Protein AF-A0A0K2JII8-F1 (afdb_monomer)

InterPro domains:
  IPR004477 ComEC/Rec2-related protein [PF03772] (56-256)
  IPR004477 ComEC/Rec2-related protein [TIGR00360] (76-242)
  IPR052159 Bacterial competence-related DNA uptake protein [PTHR30619] (6-257)

Organism: NCBI:txid273035

Sequence (263 aa):
MYELNMQSFLNANNIFYQFNITKVIDVKPGNTILAKITKFFNSYDNLTKDTLALFLFGQKTKTTLVLYDYFLQLGIIHLLIVSGYHLNILFYILSKIFKRIIRRKDYYFFTYSYFFYLYLLNFSFTSVKAIVLLSLSLFNVHFWDYKLIAKQKLNLSILLILLFFPYSFLGIGFWYSFIITWLFLNLNSKTKHYYFWQKLLYYNLMVFIFLLGWMLYFNYQLNFSTILFNLLLLPILSLIYLFSLIIVFIHPVILFINIFIYF

Solvent-accessible surface area (backbone atoms only — not comparable to full-atom values): 15152 Å² total; per-residue (Å²): 139,78,82,60,53,65,63,47,55,30,40,28,69,72,46,89,78,86,80,89,82,89,73,89,89,78,83,77,80,66,87,46,71,59,47,56,55,56,54,68,40,65,86,48,58,73,65,60,33,44,51,46,35,25,64,69,37,64,44,82,44,85,84,46,47,62,58,51,50,52,29,49,67,44,57,42,41,64,69,60,50,62,58,38,55,65,55,52,51,52,50,52,51,49,52,57,57,43,58,78,78,46,66,98,79,56,61,65,57,57,52,52,55,47,57,54,50,34,62,58,32,70,57,40,66,34,55,48,51,54,45,46,43,49,52,51,55,50,44,36,70,76,77,37,93,64,77,72,50,73,67,56,47,52,55,51,32,52,54,56,46,40,72,79,39,66,45,29,76,64,25,69,57,44,55,55,50,50,52,52,52,54,47,52,68,61,44,58,72,77,43,67,88,48,54,74,68,57,41,54,52,50,50,50,52,52,50,49,63,73,40,44,66,55,38,43,73,68,63,73,52,86,40,79,60,24,58,59,50,45,68,59,42,51,62,52,52,53,49,51,49,51,51,50,51,47,55,64,56,48,54,58,51,52,51,52,50,51,56,62,72,76,104

Radius of gyration: 20.19 Å; Cα contacts (8 Å, |Δi|>4): 190; chains: 1; bounding box: 46×54×63 Å

Foldseek 3Di:
DDDPPVVLVCLLVVNDDDDDDPDDPDDDQDPDPLSVLLVVCVVDDPQVSQVLCQQQQVDDDPNCVVVCVVCLQLVNNCLSQVVLVLVVVVLVVVVVVVVVVPPPPPVVVSLVVLVVSCVSNVNRVLSLLNSQLVVLQVCLVPPNPDNDDSVRSLVVSVVVCCVVSVSNVSDLSVCLNSVLSVVCSVCVVVCPPPDPVRSLLVSLVSSCVSCVVVSCVPSVDDDPSNSVCCSVVNVVSSVVSVVSVVVSVVVVVVVVVVVVVVD

Mean predicted aligned error: 10.05 Å

Secondary structure (DSSP, 8-state):
---S-HHHHHHHTT-------S-----PPP-SHHHHHHHHGGGS-HHHHHHHHHHHH----TTTHHHHHHHHHTT-HHHHS--SHHHHHHHHHHHHHHHTTS-TT-HHHHHHHHHHHHHHTTT-HHHHHHHHHHHHHHHHHHT-SS---HHHHHHHHHHHHHHH-GGGGGSHHHHHHHHHHHHHHHHHHHTTTS-HHHHHHHHHHHHHHHHHHHHHHHHS---TTHHHHHHHHHHHHHHHHHHHHHHHHHHHHHHHHHHHH--

pLDDT: mean 75.07, std 10.55, range [30.52, 91.75]

Structure (mmCIF, N/CA/C/O backbone):
data_AF-A0A0K2JII8-F1
#
_entry.id   AF-A0A0K2JII8-F1
#
loop_
_atom_site.group_PDB
_atom_site.id
_atom_site.type_symbol
_atom_site.label_atom_id
_atom_site.label_alt_id
_atom_site.label_comp_id
_atom_site.label_asym_id
_atom_site.label_entity_id
_atom_site.label_seq_id
_atom_site.pdbx_PDB_ins_code
_atom_site.Cartn_x
_atom_site.Cartn_y
_atom_site.Cartn_z
_atom_site.occupancy
_atom_site.B_iso_or_equiv
_atom_site.auth_seq_id
_atom_site.auth_comp_id
_atom_site.auth_asym_id
_atom_site.auth_atom_id
_atom_site.pdbx_PDB_model_num
ATOM 1 N N . MET A 1 1 ? 11.385 -16.443 -14.317 1.00 38.03 1 MET A N 1
ATOM 2 C CA . MET A 1 1 ? 11.998 -17.558 -13.564 1.00 38.03 1 MET A CA 1
ATOM 3 C C . MET A 1 1 ? 11.850 -17.196 -12.090 1.00 38.03 1 MET A C 1
ATOM 5 O O . MET A 1 1 ? 12.564 -16.317 -11.642 1.00 38.03 1 MET A O 1
ATOM 9 N N . TYR A 1 2 ? 10.811 -17.608 -11.367 1.00 30.52 2 TYR A N 1
ATOM 10 C CA . TYR A 1 2 ? 10.409 -18.990 -11.100 1.00 30.52 2 TYR A CA 1
ATOM 11 C C . TYR A 1 2 ? 8.932 -19.270 -11.406 1.00 30.52 2 TYR A C 1
ATOM 13 O O . TYR A 1 2 ? 8.060 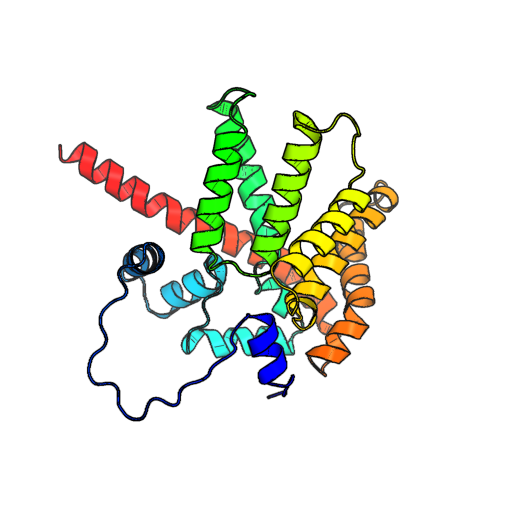-18.423 -11.222 1.00 30.52 2 TYR A O 1
ATOM 21 N N . GLU A 1 3 ? 8.703 -20.477 -11.910 1.00 32.56 3 GLU A N 1
ATOM 22 C CA . GLU A 1 3 ? 7.430 -21.093 -12.267 1.00 32.56 3 GLU A CA 1
ATOM 23 C C . GLU A 1 3 ? 6.555 -21.334 -11.027 1.00 32.56 3 GLU A C 1
ATOM 25 O O . GLU A 1 3 ? 6.356 -22.459 -10.578 1.00 32.56 3 GLU A O 1
ATOM 30 N N . LEU A 1 4 ? 5.912 -20.291 -10.510 1.00 46.25 4 LEU A N 1
ATOM 31 C CA . LEU A 1 4 ? 4.518 -20.525 -10.155 1.00 46.25 4 LEU A CA 1
ATOM 32 C C . LEU A 1 4 ? 3.833 -20.919 -11.450 1.00 46.25 4 LEU A C 1
ATOM 34 O O . LEU A 1 4 ? 3.810 -20.111 -12.381 1.00 46.25 4 LEU A O 1
ATOM 38 N N . ASN A 1 5 ? 3.390 -22.178 -11.494 1.00 59.44 5 ASN A N 1
ATOM 39 C CA . ASN A 1 5 ? 2.625 -22.811 -12.559 1.00 59.44 5 ASN A CA 1
ATOM 40 C C . ASN A 1 5 ? 1.920 -21.725 -13.377 1.00 59.44 5 ASN A C 1
ATOM 42 O O . ASN A 1 5 ? 1.002 -21.091 -12.866 1.00 59.44 5 ASN A O 1
ATOM 46 N N . MET A 1 6 ? 2.410 -21.403 -14.579 1.00 65.19 6 MET A N 1
ATOM 47 C CA . MET A 1 6 ? 1.919 -20.241 -15.338 1.00 65.19 6 MET A CA 1
ATOM 48 C C . MET A 1 6 ? 0.385 -20.275 -15.423 1.00 65.19 6 MET A C 1
ATOM 50 O O . MET A 1 6 ? -0.279 -19.250 -15.304 1.00 65.19 6 MET A O 1
ATOM 54 N N . GLN A 1 7 ? -0.166 -21.488 -15.463 1.00 67.69 7 GLN A N 1
ATOM 55 C CA . GLN A 1 7 ? -1.579 -21.791 -15.330 1.00 67.69 7 GLN A CA 1
ATOM 56 C C . GLN A 1 7 ? -2.240 -21.280 -14.038 1.00 67.69 7 GLN A C 1
ATOM 58 O O . GLN A 1 7 ? -3.315 -20.700 -14.110 1.00 67.69 7 GLN A O 1
ATOM 63 N N . SER A 1 8 ? -1.642 -21.457 -12.857 1.00 66.50 8 SER A N 1
ATOM 64 C CA . SER A 1 8 ? -2.185 -20.926 -11.599 1.00 66.50 8 SER A CA 1
ATOM 65 C C . SER A 1 8 ? -2.184 -19.397 -11.577 1.00 66.50 8 SER A C 1
ATOM 67 O O . SER A 1 8 ? -3.159 -18.806 -11.119 1.00 66.50 8 SER A O 1
ATOM 69 N N . PHE A 1 9 ? -1.155 -18.748 -12.134 1.00 70.06 9 PHE A N 1
ATOM 70 C CA . PHE A 1 9 ? -1.125 -17.291 -12.294 1.00 70.06 9 PHE A CA 1
ATOM 71 C C . PHE A 1 9 ? -2.204 -16.796 -13.267 1.00 70.06 9 PHE A C 1
ATOM 73 O O . PHE A 1 9 ? -2.884 -15.807 -12.992 1.00 70.06 9 PHE A O 1
ATOM 80 N N . LEU A 1 10 ? -2.380 -17.478 -14.399 1.00 73.00 10 LEU A N 1
ATOM 81 C CA . LEU A 1 10 ? -3.409 -17.150 -15.386 1.00 73.00 10 LEU A CA 1
ATOM 82 C C . LEU A 1 10 ? -4.808 -17.349 -14.800 1.00 73.00 10 LEU A C 1
ATOM 84 O O . LEU A 1 10 ? -5.612 -16.420 -14.831 1.00 73.00 10 LEU A O 1
ATOM 88 N N . ASN A 1 11 ? -5.058 -18.493 -14.163 1.00 78.69 11 ASN A N 1
ATOM 89 C CA . ASN A 1 11 ? -6.318 -18.798 -13.491 1.00 78.69 11 ASN A CA 1
ATOM 90 C C . ASN A 1 11 ? -6.621 -17.792 -12.372 1.00 78.69 11 ASN A C 1
ATOM 92 O O . ASN A 1 11 ? -7.754 -17.334 -12.263 1.00 78.69 11 ASN A O 1
ATOM 96 N N . ALA A 1 12 ? -5.621 -17.387 -11.579 1.00 72.81 12 ALA A N 1
ATOM 97 C CA . ALA A 1 12 ? -5.786 -16.358 -10.548 1.00 72.81 12 ALA A CA 1
ATOM 98 C C . ALA A 1 12 ? -6.214 -14.996 -11.121 1.00 72.81 12 ALA A C 1
ATOM 100 O O . ALA A 1 12 ? -6.877 -14.220 -10.432 1.00 72.81 12 ALA A O 1
ATOM 10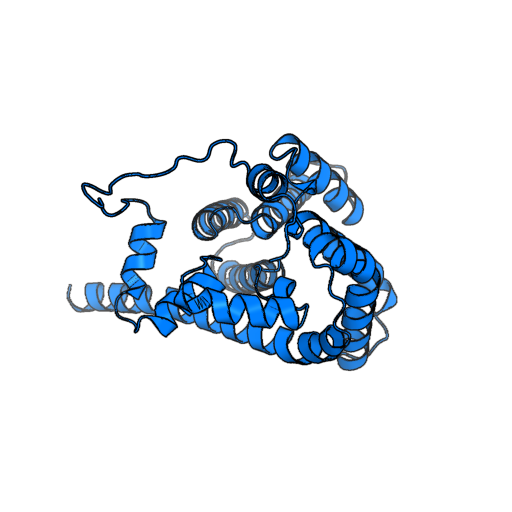1 N N . ASN A 1 13 ? -5.858 -14.719 -12.378 1.00 70.81 13 ASN A N 1
ATOM 102 C CA . ASN A 1 13 ? -6.262 -13.529 -13.125 1.00 70.81 13 ASN A CA 1
ATOM 103 C C . ASN A 1 13 ? -7.472 -13.779 -14.049 1.00 70.81 13 ASN A C 1
ATOM 105 O O . ASN A 1 13 ? -7.767 -12.933 -14.891 1.00 70.81 13 ASN A O 1
ATOM 109 N N . ASN A 1 14 ? -8.168 -14.918 -13.912 1.00 73.00 14 ASN A N 1
ATOM 110 C CA . ASN A 1 14 ? -9.281 -15.349 -14.769 1.00 73.00 14 ASN A CA 1
ATOM 111 C C . ASN A 1 14 ? -8.943 -15.423 -16.273 1.00 73.00 14 ASN A C 1
ATOM 113 O O . ASN A 1 14 ? -9.797 -15.191 -17.130 1.00 73.00 14 ASN A O 1
ATOM 117 N N . ILE A 1 15 ? -7.696 -15.746 -16.612 1.00 76.62 15 ILE A N 1
ATOM 118 C CA . ILE A 1 15 ? -7.253 -15.976 -17.987 1.00 76.62 15 ILE A CA 1
ATOM 119 C C . ILE A 1 15 ? -7.274 -17.484 -18.242 1.00 76.62 15 ILE A C 1
ATOM 121 O O . ILE A 1 15 ? -6.427 -18.210 -17.735 1.00 76.62 15 ILE A O 1
ATOM 125 N N . PHE A 1 16 ? -8.239 -17.952 -19.034 1.00 78.25 16 PHE A N 1
ATOM 126 C CA . PHE A 1 16 ? -8.411 -19.385 -19.319 1.00 78.25 16 PHE A CA 1
ATOM 127 C C . PHE A 1 16 ? -7.816 -19.826 -20.659 1.00 78.25 16 PHE A C 1
ATOM 129 O O . PHE A 1 16 ? -7.530 -21.005 -20.845 1.00 78.25 16 PHE A O 1
ATOM 136 N N . TYR A 1 17 ? -7.611 -18.886 -21.583 1.00 76.94 17 TYR A N 1
ATOM 137 C CA . TYR A 1 17 ? -7.169 -19.174 -22.944 1.00 76.94 17 TYR A CA 1
ATOM 138 C C . TYR A 1 17 ? -5.938 -18.348 -23.303 1.00 76.94 17 TYR A C 1
ATOM 140 O O . TYR A 1 17 ? -5.876 -17.148 -23.031 1.00 76.94 17 TYR A O 1
ATOM 148 N N . GLN A 1 18 ? -4.972 -19.000 -23.946 1.00 75.56 18 GLN A N 1
ATOM 149 C CA . GLN A 1 18 ? -3.797 -18.367 -24.530 1.00 75.56 18 GLN A CA 1
ATOM 150 C C . GLN A 1 18 ? -3.774 -18.647 -26.027 1.00 75.56 18 GLN A C 1
ATOM 152 O O . GLN A 1 18 ? -4.036 -19.766 -26.462 1.00 75.56 18 GLN A O 1
ATOM 157 N N . PHE A 1 19 ? -3.440 -17.626 -26.808 1.00 77.06 19 PHE A N 1
ATOM 158 C CA . PHE A 1 19 ? -3.320 -17.734 -28.254 1.00 77.06 19 PHE A CA 1
ATOM 159 C C . PHE A 1 19 ? -1.905 -17.342 -28.663 1.00 77.06 19 PHE A C 1
ATOM 161 O O . PHE A 1 19 ? -1.427 -16.266 -28.299 1.00 77.06 19 PHE A O 1
ATOM 168 N N . ASN A 1 20 ? -1.248 -18.199 -29.443 1.00 78.38 20 ASN A N 1
ATOM 169 C CA . ASN A 1 20 ? 0.029 -17.869 -30.062 1.00 78.38 20 ASN A CA 1
ATOM 170 C C . ASN A 1 20 ? -0.237 -17.101 -31.356 1.00 78.38 20 ASN A C 1
ATOM 172 O O . ASN A 1 20 ? -0.795 -17.636 -32.313 1.00 78.38 20 ASN A O 1
ATOM 176 N N . ILE A 1 21 ? 0.148 -15.828 -31.372 1.00 75.69 21 ILE A N 1
ATOM 177 C CA . ILE A 1 21 ? -0.009 -14.968 -32.543 1.00 75.69 21 ILE A CA 1
ATOM 178 C C . ILE A 1 21 ? 1.127 -15.283 -33.519 1.00 75.69 21 ILE A C 1
ATOM 180 O O . ILE A 1 21 ? 2.296 -15.104 -33.188 1.00 75.69 21 ILE A O 1
ATOM 184 N N . THR A 1 22 ? 0.790 -15.729 -34.728 1.00 77.19 22 THR A N 1
ATOM 185 C CA . THR A 1 22 ? 1.771 -16.060 -35.778 1.00 77.19 22 THR A CA 1
ATOM 186 C C . THR A 1 22 ? 2.187 -14.844 -36.602 1.00 77.19 22 THR A C 1
ATOM 188 O O . THR A 1 22 ? 3.321 -14.775 -37.070 1.00 77.19 22 THR A O 1
ATOM 191 N N . LYS A 1 23 ? 1.294 -13.859 -36.772 1.00 74.06 23 LYS A N 1
ATOM 192 C CA . LYS A 1 23 ? 1.577 -12.610 -37.489 1.00 74.06 23 LYS A CA 1
ATOM 193 C C . LYS A 1 23 ? 0.632 -11.497 -37.040 1.00 74.06 23 LYS A C 1
ATOM 195 O O . LYS A 1 23 ? -0.577 -11.699 -36.970 1.00 74.06 23 LYS A O 1
ATOM 200 N N . VAL A 1 24 ? 1.179 -10.316 -36.761 1.00 80.12 24 VAL A N 1
ATOM 201 C CA . VAL A 1 24 ? 0.391 -9.105 -36.486 1.00 80.12 24 VAL A CA 1
ATOM 202 C C . VAL A 1 24 ? 0.172 -8.378 -37.812 1.00 80.12 24 VAL A C 1
ATOM 204 O O . VAL A 1 24 ? 1.141 -8.008 -38.469 1.00 80.12 24 VAL A O 1
ATOM 207 N N . ILE A 1 25 ? -1.090 -8.237 -38.229 1.00 80.88 25 ILE A N 1
ATOM 208 C CA . ILE A 1 25 ? -1.467 -7.645 -39.527 1.00 80.88 25 ILE A CA 1
ATOM 209 C C . ILE A 1 25 ? -1.741 -6.143 -39.386 1.00 80.88 25 ILE A C 1
ATOM 211 O O . ILE A 1 25 ? -1.334 -5.369 -40.243 1.00 80.88 25 ILE A O 1
ATOM 215 N N . ASP A 1 26 ? -2.391 -5.728 -38.297 1.00 74.25 26 ASP A N 1
ATOM 216 C CA . ASP A 1 26 ? -2.653 -4.324 -37.983 1.00 74.25 26 ASP A CA 1
ATOM 217 C C . ASP A 1 26 ? -2.885 -4.159 -36.470 1.00 74.25 26 ASP A C 1
ATOM 219 O O . ASP A 1 26 ? -3.439 -5.050 -35.818 1.00 74.25 26 ASP A O 1
ATOM 223 N N . VAL A 1 27 ? -2.461 -3.028 -35.904 1.00 72.75 27 VAL A N 1
ATOM 224 C CA . VAL A 1 27 ? -2.649 -2.696 -34.484 1.00 72.75 27 VAL A CA 1
ATOM 225 C C . VAL A 1 27 ? -3.596 -1.510 -34.395 1.00 72.75 27 VAL A C 1
ATOM 227 O O . VAL A 1 27 ? -3.188 -0.349 -34.424 1.00 72.75 27 VAL A O 1
ATOM 230 N N . LYS A 1 28 ? -4.889 -1.802 -34.242 1.00 68.31 28 LYS A N 1
ATOM 231 C CA . LYS A 1 28 ? -5.882 -0.755 -34.004 1.00 68.31 28 LYS A CA 1
ATOM 232 C C . LYS A 1 28 ? -5.694 -0.182 -32.596 1.00 68.31 28 LYS A C 1
ATOM 234 O O . LYS A 1 28 ? -5.661 -0.951 -31.631 1.00 68.31 28 LYS A O 1
ATOM 239 N N . PRO A 1 29 ? -5.598 1.150 -32.433 1.00 61.69 29 PRO A N 1
ATOM 240 C CA . PRO A 1 29 ? -5.529 1.743 -31.109 1.00 61.69 29 PRO A CA 1
ATOM 241 C C . PRO A 1 29 ? -6.815 1.416 -30.346 1.00 61.69 29 PRO A C 1
ATOM 243 O O . PRO A 1 29 ? -7.916 1.651 -30.839 1.00 61.69 29 PRO A O 1
ATOM 246 N N . GLY A 1 30 ? -6.679 0.869 -29.137 1.00 61.56 30 GLY A N 1
ATOM 247 C CA . GLY A 1 30 ? -7.826 0.589 -28.280 1.00 61.56 30 GLY A CA 1
ATOM 248 C C . GLY A 1 30 ? -8.616 1.868 -27.987 1.00 61.56 30 GLY A C 1
ATOM 249 O O . GLY A 1 30 ? -8.040 2.898 -27.636 1.00 61.56 30 GLY A O 1
ATOM 250 N N . ASN A 1 31 ? -9.942 1.800 -28.106 1.00 62.06 31 ASN A N 1
ATOM 251 C CA . ASN A 1 31 ? -10.843 2.928 -27.838 1.00 62.06 31 ASN A CA 1
ATOM 252 C C . ASN A 1 31 ? -11.288 3.011 -26.366 1.00 62.06 31 ASN A C 1
ATOM 254 O O . ASN A 1 31 ? -12.204 3.766 -26.041 1.00 62.06 31 ASN A O 1
ATOM 258 N N . THR A 1 32 ? -10.667 2.240 -25.468 1.00 67.94 32 THR A N 1
ATOM 259 C CA . THR A 1 32 ? -11.025 2.233 -24.046 1.00 67.94 32 THR A CA 1
ATOM 260 C C . THR A 1 32 ? -10.701 3.578 -23.393 1.00 67.94 32 THR A C 1
ATOM 262 O O . THR A 1 32 ? -9.780 4.290 -23.800 1.00 67.94 32 THR A O 1
ATOM 265 N N . ILE A 1 33 ? -11.458 3.943 -22.355 1.00 66.81 33 ILE A N 1
ATOM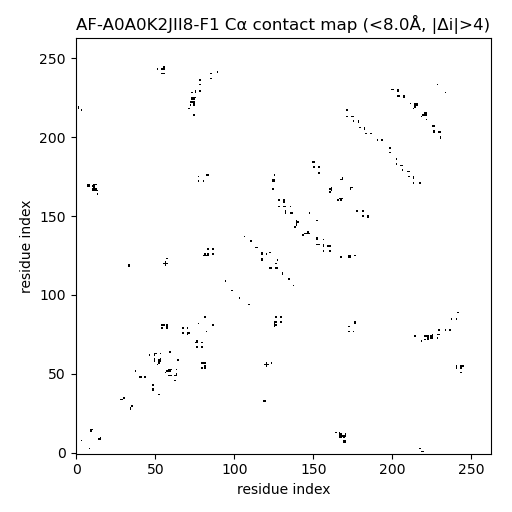 266 C CA . ILE A 1 33 ? -11.216 5.176 -21.587 1.00 66.81 33 ILE A CA 1
ATOM 267 C C . ILE A 1 33 ? -9.800 5.147 -20.995 1.00 66.81 33 ILE A C 1
ATOM 269 O O . ILE A 1 33 ? -9.099 6.153 -21.043 1.00 66.81 33 ILE A O 1
ATOM 273 N N . LEU A 1 34 ? -9.340 3.973 -20.550 1.00 65.56 34 LEU A N 1
ATOM 274 C CA . LEU A 1 34 ? -7.963 3.750 -20.116 1.00 65.56 34 LEU A CA 1
ATOM 275 C C . LEU A 1 34 ? -6.955 4.076 -21.227 1.00 65.56 34 LEU A C 1
ATOM 277 O O . LEU A 1 34 ? -6.003 4.802 -20.978 1.00 65.56 34 LEU A O 1
ATOM 281 N N . ALA A 1 35 ? -7.181 3.613 -22.462 1.00 66.06 35 ALA A N 1
ATOM 282 C CA . ALA A 1 35 ? -6.298 3.911 -23.587 1.00 66.06 35 ALA A CA 1
ATOM 283 C C . ALA A 1 35 ? -6.253 5.418 -23.895 1.00 66.06 35 ALA A C 1
ATOM 285 O O . ALA A 1 35 ? -5.173 5.971 -24.106 1.00 66.06 35 ALA A O 1
ATOM 286 N N . LYS A 1 36 ? -7.397 6.114 -23.845 1.00 68.19 36 LYS A N 1
ATOM 287 C CA . LYS A 1 36 ? -7.443 7.584 -23.956 1.00 68.19 36 LYS A CA 1
ATOM 288 C C . LYS A 1 36 ? -6.674 8.264 -22.821 1.00 68.19 36 LYS A C 1
ATOM 290 O O . LYS A 1 36 ? -5.920 9.192 -23.088 1.00 68.19 36 LYS A O 1
ATOM 295 N N . ILE A 1 37 ? -6.798 7.764 -21.590 1.00 66.25 37 ILE A N 1
ATOM 296 C CA . ILE A 1 37 ? -6.056 8.285 -20.439 1.00 66.25 37 ILE A CA 1
ATOM 297 C C . ILE A 1 37 ? -4.554 8.055 -20.597 1.00 66.25 37 ILE A C 1
ATOM 299 O O . ILE A 1 37 ? -3.768 8.977 -20.419 1.00 66.25 37 ILE A O 1
ATOM 303 N N . THR A 1 38 ? -4.144 6.865 -21.035 1.00 65.38 38 THR A N 1
ATOM 304 C CA . THR A 1 38 ? -2.731 6.567 -21.291 1.00 65.38 38 THR A CA 1
ATOM 305 C C . THR A 1 38 ? -2.144 7.398 -22.430 1.00 65.38 38 THR A C 1
ATOM 307 O O . THR A 1 38 ? -0.961 7.722 -22.391 1.00 65.38 38 THR A O 1
ATOM 310 N N . LYS A 1 39 ? -2.967 7.809 -23.409 1.00 69.25 39 LYS A N 1
ATOM 311 C CA . LYS A 1 39 ? -2.555 8.742 -24.464 1.00 69.25 39 LYS A CA 1
ATOM 312 C C . LYS A 1 39 ? -2.264 10.143 -23.927 1.00 69.25 39 LYS A C 1
ATOM 314 O O . LYS A 1 39 ? -1.396 10.796 -24.495 1.00 69.25 39 LYS A O 1
ATOM 319 N N . PHE A 1 40 ? -2.903 10.588 -22.838 1.00 67.50 40 PHE A N 1
ATOM 320 C CA . PHE A 1 40 ? -2.537 11.861 -22.198 1.00 67.50 40 PHE A CA 1
ATOM 321 C C . PHE A 1 40 ? -1.101 11.855 -21.668 1.00 67.50 40 PHE A C 1
ATOM 323 O O . PHE A 1 40 ? -0.487 12.912 -21.610 1.00 67.50 40 PHE A O 1
ATOM 330 N N . PHE A 1 41 ? -0.535 10.685 -21.349 1.00 68.75 41 PHE A N 1
ATOM 331 C CA . PHE A 1 41 ? 0.862 10.579 -20.920 1.00 68.75 41 PHE A CA 1
ATOM 332 C C . PHE A 1 41 ? 1.862 10.467 -22.076 1.00 68.75 41 PHE A C 1
ATOM 334 O O . PHE A 1 41 ? 3.058 10.371 -21.828 1.00 68.75 41 PHE A O 1
ATOM 341 N N . ASN A 1 42 ? 1.413 10.482 -23.337 1.00 72.50 42 ASN A N 1
ATOM 342 C CA . ASN A 1 42 ? 2.318 10.418 -24.492 1.00 72.50 42 ASN A CA 1
ATOM 343 C C . ASN A 1 42 ? 3.184 11.676 -24.661 1.00 72.50 42 ASN A C 1
ATOM 345 O O . ASN A 1 42 ? 4.117 11.646 -25.454 1.00 72.50 42 ASN A O 1
ATOM 349 N N . SER A 1 43 ? 2.864 12.771 -23.966 1.00 71.62 43 SER A N 1
ATOM 350 C CA . SER A 1 43 ? 3.686 13.985 -23.929 1.00 71.62 43 SER A CA 1
ATOM 351 C C . SER A 1 43 ? 4.942 13.834 -23.068 1.00 71.62 43 SER A C 1
ATOM 353 O O . SER A 1 43 ? 5.860 14.642 -23.190 1.00 71.62 43 SER A O 1
ATOM 355 N N . TYR A 1 44 ? 4.985 12.821 -22.203 1.00 76.69 44 TYR A N 1
ATOM 356 C CA . TYR A 1 44 ? 6.127 12.524 -21.352 1.00 76.69 44 TYR A CA 1
ATOM 357 C C . TYR A 1 44 ? 7.080 11.526 -22.023 1.00 76.69 44 TYR A C 1
ATOM 359 O O . TYR A 1 44 ? 6.689 10.793 -22.935 1.00 76.69 44 TYR A O 1
ATOM 367 N N . ASP A 1 45 ? 8.336 11.485 -21.569 1.00 81.50 45 ASP A N 1
ATOM 368 C CA . ASP A 1 45 ? 9.301 10.506 -22.070 1.00 81.50 45 ASP A CA 1
ATOM 369 C C . ASP A 1 45 ? 8.851 9.060 -21.765 1.00 81.50 45 ASP A C 1
ATOM 371 O O . ASP A 1 45 ? 8.025 8.796 -20.884 1.00 81.50 45 ASP A O 1
ATOM 375 N N . ASN A 1 46 ? 9.383 8.089 -22.513 1.00 78.75 46 ASN A N 1
ATOM 376 C CA . ASN A 1 46 ? 8.945 6.694 -22.386 1.00 78.75 46 ASN A CA 1
ATOM 377 C C . ASN A 1 46 ? 9.141 6.140 -20.964 1.00 78.75 46 ASN A C 1
ATOM 379 O O . ASN A 1 46 ? 8.348 5.316 -20.517 1.00 78.75 46 ASN A O 1
ATOM 383 N N . LEU A 1 47 ? 10.170 6.593 -20.242 1.00 78.19 47 LEU A N 1
ATOM 384 C CA . LEU A 1 47 ? 10.483 6.107 -18.900 1.00 78.19 47 LEU A CA 1
ATOM 385 C C . LEU A 1 47 ? 9.491 6.639 -17.860 1.00 78.19 47 LEU A C 1
ATOM 387 O O . LEU A 1 47 ? 8.961 5.868 -17.058 1.00 78.19 47 LEU A O 1
ATOM 391 N N . THR A 1 48 ? 9.195 7.935 -17.871 1.00 79.06 48 THR A N 1
ATOM 392 C CA . THR A 1 48 ? 8.208 8.543 -16.967 1.00 79.06 48 THR A CA 1
ATOM 393 C C . THR A 1 48 ? 6.804 8.046 -17.276 1.00 79.06 48 THR A C 1
ATOM 395 O O . THR A 1 48 ? 6.075 7.677 -16.359 1.00 79.06 48 THR A O 1
ATOM 398 N N . LYS A 1 49 ? 6.434 7.928 -18.553 1.00 79.50 49 LYS A N 1
ATOM 399 C CA . LYS A 1 49 ? 5.150 7.347 -18.955 1.00 79.50 49 LYS A CA 1
ATOM 400 C C . LYS A 1 49 ? 4.981 5.924 -18.425 1.00 79.50 49 LYS A C 1
ATOM 402 O O . LYS A 1 49 ? 3.957 5.611 -17.818 1.00 79.50 49 LYS A O 1
ATOM 407 N N . ASP A 1 50 ? 5.976 5.070 -18.638 1.00 78.56 50 ASP A N 1
ATOM 408 C CA . ASP A 1 50 ? 5.898 3.664 -18.251 1.00 78.56 50 ASP A CA 1
ATOM 409 C C . ASP A 1 50 ? 5.936 3.485 -16.727 1.00 78.56 50 ASP A C 1
ATOM 411 O O . ASP A 1 50 ? 5.207 2.658 -16.179 1.00 78.56 50 ASP A O 1
ATOM 415 N N . THR A 1 51 ? 6.723 4.295 -16.013 1.00 77.50 51 THR A N 1
ATOM 416 C CA . THR A 1 51 ? 6.743 4.282 -14.541 1.00 77.50 51 THR A CA 1
ATOM 417 C C . THR A 1 51 ? 5.431 4.794 -13.950 1.00 77.50 51 THR A C 1
ATOM 419 O O . THR A 1 51 ? 4.901 4.169 -13.031 1.00 77.50 51 THR A O 1
ATOM 422 N N . LEU A 1 52 ? 4.845 5.863 -14.499 1.00 77.69 52 LEU A N 1
ATOM 423 C CA . LEU A 1 52 ? 3.508 6.327 -14.121 1.00 77.69 52 LEU A CA 1
ATOM 424 C C . LEU A 1 52 ? 2.464 5.240 -14.380 1.00 77.69 52 LEU A C 1
ATOM 426 O O . LEU A 1 52 ? 1.640 4.974 -13.507 1.00 77.69 52 LEU A O 1
ATOM 430 N N . ALA A 1 53 ? 2.526 4.565 -15.530 1.00 76.19 53 ALA A N 1
ATOM 431 C CA . ALA A 1 53 ? 1.613 3.476 -15.857 1.00 76.19 53 ALA A CA 1
ATOM 432 C C . ALA A 1 53 ? 1.746 2.287 -14.890 1.00 76.19 53 ALA A C 1
ATOM 434 O O . ALA A 1 53 ? 0.735 1.709 -14.480 1.00 76.19 53 ALA A O 1
ATOM 435 N N . LEU A 1 54 ? 2.968 1.964 -14.460 1.00 76.50 54 LEU A N 1
ATOM 436 C CA . LEU A 1 54 ? 3.213 0.931 -13.460 1.00 76.50 54 LEU A CA 1
ATOM 437 C C . LEU A 1 54 ? 2.680 1.331 -12.079 1.00 76.50 54 LEU A C 1
ATOM 439 O O . LEU A 1 54 ? 1.949 0.559 -11.466 1.00 76.50 54 LEU A O 1
ATOM 443 N N . PHE A 1 55 ? 3.003 2.527 -11.587 1.00 75.06 55 PHE A N 1
ATOM 444 C CA . PHE A 1 55 ? 2.614 2.948 -10.237 1.00 75.06 55 PHE A CA 1
ATOM 445 C C . PHE A 1 55 ? 1.122 3.256 -10.101 1.00 75.06 55 PHE A C 1
ATOM 447 O O . PHE A 1 55 ? 0.531 2.973 -9.059 1.00 75.06 55 PHE A O 1
ATOM 454 N N . LEU A 1 56 ? 0.514 3.849 -11.130 1.00 73.38 56 LEU A N 1
ATOM 455 C CA . LEU A 1 56 ? -0.885 4.267 -11.094 1.00 73.38 56 LEU A CA 1
ATOM 456 C C . LEU A 1 56 ? -1.834 3.179 -11.556 1.00 73.38 56 LEU A C 1
ATOM 458 O O . LEU A 1 56 ? -2.902 3.056 -10.975 1.00 73.38 56 LEU A O 1
ATOM 462 N N . PHE A 1 57 ? -1.474 2.420 -12.592 1.00 70.62 57 PHE A N 1
ATOM 463 C CA . PHE A 1 57 ? -2.377 1.454 -13.224 1.00 70.62 57 PHE A CA 1
ATOM 464 C C . PHE A 1 57 ? -1.894 0.007 -13.089 1.00 70.62 57 PHE A C 1
ATOM 466 O O . PHE A 1 57 ? -2.565 -0.905 -13.567 1.00 70.62 57 PHE A O 1
ATOM 473 N N . GLY A 1 58 ? -0.736 -0.231 -12.463 1.00 70.00 58 GLY A N 1
ATOM 474 C CA . GLY A 1 58 ? -0.155 -1.569 -12.353 1.00 70.00 58 GLY A CA 1
ATOM 475 C C . GLY A 1 58 ? 0.285 -2.160 -13.695 1.00 70.00 58 GLY A C 1
ATOM 476 O O . GLY A 1 58 ? 0.483 -3.373 -13.784 1.00 70.00 58 GLY A O 1
ATOM 477 N N . GLN A 1 59 ? 0.403 -1.346 -14.751 1.00 71.62 59 GLN A N 1
ATOM 478 C CA . GLN A 1 59 ? 0.759 -1.830 -16.081 1.00 71.62 59 GLN A CA 1
ATOM 479 C C . GLN A 1 59 ? 2.254 -2.104 -16.172 1.00 71.62 59 GLN A C 1
ATOM 481 O O . GLN A 1 59 ? 3.082 -1.215 -15.996 1.00 71.62 59 GLN A O 1
ATOM 486 N N . LYS A 1 60 ? 2.589 -3.356 -16.483 1.00 71.81 60 LYS A N 1
ATOM 487 C CA . LYS A 1 60 ? 3.963 -3.774 -16.741 1.00 71.81 60 LYS A CA 1
ATOM 488 C C . LYS A 1 60 ? 4.288 -3.518 -18.206 1.00 71.81 60 LYS A C 1
ATOM 490 O O . LYS A 1 60 ? 3.612 -4.028 -19.097 1.00 71.81 60 LYS A O 1
ATOM 495 N N . THR A 1 61 ? 5.346 -2.767 -18.445 1.00 73.44 61 THR A N 1
ATOM 496 C CA . THR A 1 61 ? 5.931 -2.532 -19.767 1.00 73.44 61 THR A CA 1
ATOM 497 C C . THR A 1 61 ? 7.329 -3.134 -19.808 1.00 73.44 61 THR A C 1
ATOM 499 O O . THR A 1 61 ? 7.916 -3.439 -18.772 1.00 73.44 61 THR A O 1
ATOM 502 N N . LYS A 1 62 ? 7.904 -3.300 -21.004 1.00 73.69 62 LYS A N 1
ATOM 503 C CA . LYS A 1 62 ? 9.256 -3.871 -21.142 1.00 73.69 62 LYS A CA 1
ATOM 504 C C . LYS A 1 62 ? 10.311 -3.097 -20.342 1.00 73.69 62 LYS A C 1
ATOM 506 O O . LYS A 1 62 ? 11.203 -3.712 -19.773 1.00 73.69 62 LYS A O 1
ATOM 511 N N . THR A 1 63 ? 10.184 -1.774 -20.268 1.00 72.00 63 THR A N 1
ATOM 512 C CA . THR A 1 63 ? 11.110 -0.890 -19.539 1.00 72.00 63 THR A CA 1
ATOM 513 C C . THR A 1 63 ? 10.999 -1.049 -18.020 1.00 72.00 63 THR A C 1
ATOM 515 O O . THR A 1 63 ? 11.984 -0.894 -17.305 1.00 72.00 63 THR A O 1
ATOM 518 N N . THR A 1 64 ? 9.818 -1.410 -17.515 1.00 77.19 64 THR A N 1
ATOM 519 C CA . THR A 1 64 ? 9.540 -1.524 -16.080 1.00 77.19 64 THR A CA 1
ATOM 520 C C . THR A 1 64 ? 9.699 -2.941 -15.530 1.00 77.19 64 THR A C 1
ATOM 522 O O . THR A 1 64 ? 9.694 -3.122 -14.312 1.00 77.19 64 THR A O 1
ATOM 525 N N . LEU A 1 65 ? 9.911 -3.945 -16.391 1.00 78.00 65 LEU A N 1
ATOM 526 C CA . LEU A 1 65 ? 10.208 -5.320 -15.968 1.00 78.00 65 LEU A CA 1
ATOM 527 C C . LEU A 1 65 ? 11.476 -5.399 -15.113 1.00 78.00 65 LEU A C 1
ATOM 529 O O . LEU A 1 65 ? 11.472 -6.069 -14.089 1.00 78.00 65 LEU A O 1
ATOM 533 N N . VAL A 1 66 ? 12.519 -4.648 -15.472 1.00 81.75 66 VAL A N 1
ATOM 534 C CA . VAL A 1 66 ? 13.772 -4.612 -14.702 1.00 81.75 66 VAL A CA 1
ATOM 535 C C . VAL A 1 66 ? 13.528 -4.088 -13.282 1.00 81.75 66 VAL A C 1
ATOM 537 O O . VAL A 1 66 ? 14.000 -4.670 -12.309 1.00 81.75 66 VAL A O 1
ATOM 540 N N . LEU A 1 67 ? 12.730 -3.023 -13.144 1.00 79.62 67 LEU A N 1
ATOM 541 C CA . LEU A 1 67 ? 12.320 -2.510 -11.833 1.00 79.62 67 LEU A CA 1
ATOM 542 C C . LEU A 1 67 ? 11.519 -3.559 -11.058 1.00 79.62 67 LEU A C 1
ATOM 544 O O . LEU A 1 67 ? 11.764 -3.774 -9.876 1.00 79.62 67 LEU A O 1
ATOM 548 N N . TYR A 1 68 ? 10.584 -4.239 -11.718 1.00 77.88 68 TYR A N 1
ATOM 549 C CA . TYR A 1 68 ? 9.788 -5.292 -11.096 1.00 77.88 68 TYR A CA 1
ATOM 550 C C . TYR A 1 68 ? 10.665 -6.425 -10.536 1.00 77.88 68 TYR A C 1
ATOM 552 O O . TYR A 1 68 ? 10.455 -6.849 -9.399 1.00 77.88 68 TYR A O 1
ATOM 560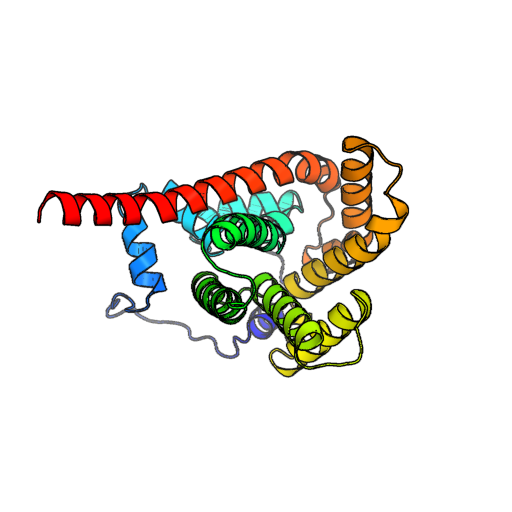 N N . ASP A 1 69 ? 11.680 -6.854 -11.287 1.00 80.00 69 ASP A N 1
ATOM 561 C CA . ASP A 1 69 ? 12.611 -7.906 -10.876 1.00 80.00 69 ASP A CA 1
ATOM 562 C C . ASP A 1 69 ? 13.467 -7.488 -9.674 1.00 80.00 69 ASP A C 1
ATOM 564 O O . ASP A 1 69 ? 13.636 -8.277 -8.743 1.00 80.00 69 ASP A O 1
ATOM 568 N N . TYR A 1 70 ? 13.924 -6.233 -9.608 1.00 83.75 70 TYR A N 1
ATOM 569 C CA . TYR A 1 70 ? 14.603 -5.725 -8.409 1.00 83.75 70 TYR A CA 1
ATOM 570 C C . TYR A 1 70 ? 13.700 -5.775 -7.173 1.00 83.75 70 TYR A C 1
ATOM 572 O O . TYR A 1 70 ? 14.127 -6.201 -6.102 1.00 83.75 70 TYR A O 1
ATOM 580 N N . PHE A 1 71 ? 12.428 -5.396 -7.303 1.00 80.44 71 PHE A N 1
ATOM 581 C CA . PHE A 1 71 ? 11.485 -5.465 -6.186 1.00 80.44 71 PHE A CA 1
ATOM 582 C C . PHE A 1 71 ? 11.144 -6.902 -5.776 1.00 80.44 71 PHE A C 1
ATOM 584 O O . PHE A 1 71 ? 10.881 -7.143 -4.593 1.00 80.44 71 PHE A O 1
ATOM 591 N N . LEU A 1 72 ? 11.159 -7.854 -6.716 1.00 77.69 72 LEU A N 1
ATOM 592 C CA . LEU A 1 72 ? 11.070 -9.283 -6.405 1.00 77.69 72 LEU A CA 1
ATOM 593 C C . LEU A 1 72 ? 12.284 -9.746 -5.604 1.00 77.69 72 LEU A C 1
ATOM 595 O O . LEU A 1 72 ? 12.106 -10.324 -4.535 1.00 77.69 72 LEU A O 1
ATOM 599 N N . GLN A 1 73 ? 13.496 -9.448 -6.080 1.00 80.50 73 GLN A N 1
ATOM 600 C CA . GLN A 1 73 ? 14.744 -9.839 -5.419 1.00 80.50 73 GLN A CA 1
ATOM 601 C C . GLN A 1 73 ? 14.851 -9.250 -4.011 1.00 80.50 73 GLN A C 1
ATOM 603 O O . GLN A 1 73 ? 15.277 -9.925 -3.078 1.00 80.50 73 GLN A O 1
ATOM 608 N N . LEU A 1 74 ? 14.413 -8.004 -3.833 1.00 82.06 74 LEU A N 1
ATOM 609 C CA . LEU A 1 74 ? 14.350 -7.331 -2.536 1.00 82.06 74 LEU A CA 1
ATOM 610 C C . LEU A 1 74 ? 13.166 -7.794 -1.664 1.00 82.06 74 LEU A C 1
ATOM 612 O O . LEU A 1 74 ? 13.031 -7.322 -0.540 1.00 82.06 74 LEU A O 1
ATOM 616 N N . GLY A 1 75 ? 12.294 -8.682 -2.162 1.00 74.81 75 GLY A N 1
ATOM 617 C CA . GLY A 1 75 ? 11.116 -9.236 -1.473 1.00 74.81 75 GLY A CA 1
ATOM 618 C C . GLY A 1 75 ? 10.012 -8.216 -1.143 1.00 74.81 75 GLY A C 1
ATOM 619 O O . GLY A 1 75 ? 9.102 -8.473 -0.352 1.00 74.81 75 GLY A O 1
ATOM 620 N N . ILE A 1 76 ? 10.062 -7.046 -1.769 1.00 78.62 76 ILE A N 1
ATOM 621 C CA . ILE A 1 76 ? 9.172 -5.898 -1.540 1.00 78.62 76 ILE A CA 1
ATOM 622 C C . ILE A 1 76 ? 8.189 -5.680 -2.698 1.00 78.62 76 ILE A C 1
ATOM 624 O O . ILE A 1 76 ? 7.572 -4.625 -2.809 1.00 78.62 76 ILE A O 1
ATOM 628 N N . ILE A 1 77 ? 7.989 -6.691 -3.548 1.00 75.88 77 ILE A N 1
ATOM 629 C CA . ILE A 1 77 ? 7.027 -6.682 -4.667 1.00 75.88 77 ILE A CA 1
ATOM 630 C C . ILE A 1 77 ? 5.619 -6.225 -4.256 1.00 75.88 77 ILE A C 1
ATOM 632 O O . ILE A 1 77 ? 4.900 -5.587 -5.022 1.00 75.88 77 ILE A O 1
ATOM 636 N N . HIS A 1 78 ? 5.241 -6.517 -3.013 1.00 71.69 78 HIS A N 1
ATOM 637 C CA . HIS A 1 78 ? 3.962 -6.155 -2.419 1.00 71.69 78 HIS A CA 1
ATOM 638 C C . HIS A 1 78 ? 3.768 -4.645 -2.234 1.00 71.69 78 HIS A C 1
ATOM 640 O O . HIS A 1 78 ? 2.640 -4.208 -2.022 1.00 71.69 78 HIS A O 1
ATOM 646 N N . LEU A 1 79 ? 4.846 -3.859 -2.310 1.00 75.38 79 LEU A N 1
ATOM 647 C CA . LEU A 1 79 ? 4.795 -2.400 -2.328 1.00 75.38 79 LEU A CA 1
ATOM 648 C C . LEU A 1 79 ? 4.499 -1.851 -3.730 1.00 75.38 79 LEU A C 1
ATOM 650 O O . LEU A 1 79 ? 3.835 -0.825 -3.832 1.00 75.38 79 LEU A O 1
ATOM 654 N N . LEU A 1 80 ? 4.947 -2.528 -4.800 1.00 69.56 80 LEU A N 1
ATOM 655 C CA . LEU A 1 80 ? 4.631 -2.144 -6.187 1.00 69.56 80 LEU A CA 1
ATOM 656 C C . LEU A 1 80 ? 3.209 -2.519 -6.583 1.00 69.56 80 LEU A C 1
ATOM 658 O O . LEU A 1 80 ? 2.533 -1.775 -7.288 1.00 69.56 80 LEU A O 1
ATOM 662 N N . ILE A 1 81 ? 2.758 -3.699 -6.160 1.00 61.47 81 ILE A N 1
ATOM 663 C CA . ILE A 1 81 ? 1.378 -4.121 -6.373 1.00 61.47 81 ILE A CA 1
ATOM 664 C C . ILE A 1 81 ? 0.530 -3.229 -5.475 1.00 61.47 81 ILE A C 1
ATOM 666 O O . ILE A 1 81 ? 0.540 -3.442 -4.268 1.00 61.47 81 ILE A O 1
ATOM 670 N N . VAL A 1 82 ? -0.159 -2.233 -6.053 1.00 57.94 82 VAL A N 1
ATOM 671 C CA . VAL A 1 82 ? -1.001 -1.234 -5.364 1.00 57.94 82 VAL A CA 1
ATOM 672 C C . VAL A 1 82 ? -1.605 -1.832 -4.094 1.00 57.94 82 VAL A C 1
ATOM 674 O O . VAL A 1 82 ? -2.581 -2.578 -4.138 1.00 57.94 82 VAL A O 1
ATOM 677 N N . SER A 1 83 ? -0.995 -1.547 -2.945 1.00 52.72 83 SER A N 1
ATOM 678 C CA . SER A 1 83 ? -1.117 -2.362 -1.724 1.00 52.72 83 SER A CA 1
ATOM 679 C C . SER A 1 83 ? -2.454 -2.201 -0.981 1.00 52.72 83 SER A C 1
ATOM 681 O O . SER A 1 83 ? -2.588 -2.560 0.187 1.00 52.72 83 SER A O 1
ATOM 683 N N . GLY A 1 84 ? -3.467 -1.597 -1.611 1.00 56.53 84 GLY A N 1
ATOM 684 C CA . GLY A 1 84 ? -4.707 -1.144 -0.967 1.00 56.53 84 GLY A CA 1
ATOM 685 C C . GLY A 1 84 ? -4.502 0.019 0.019 1.00 56.53 84 GLY A C 1
ATOM 686 O O . GLY A 1 84 ? -5.424 0.790 0.264 1.00 56.53 84 GLY A O 1
ATOM 687 N N . TYR A 1 85 ? -3.288 0.210 0.538 1.00 61.22 85 TYR A N 1
ATOM 688 C CA . TYR A 1 85 ? -2.911 1.337 1.385 1.00 61.22 85 TYR A CA 1
ATOM 689 C C . TYR A 1 85 ? -2.908 2.658 0.607 1.00 61.22 85 TYR A C 1
ATOM 691 O O . TYR A 1 85 ? -3.515 3.635 1.040 1.00 61.22 85 TYR A O 1
ATOM 699 N N . HIS A 1 86 ? -2.320 2.650 -0.590 1.00 67.12 86 HIS A N 1
ATOM 700 C CA . HIS A 1 86 ? -2.346 3.772 -1.532 1.00 67.12 86 HIS A CA 1
ATOM 701 C C . HIS A 1 86 ? -3.778 4.208 -1.878 1.00 67.12 86 HIS A C 1
ATOM 703 O O . HIS A 1 86 ? -4.094 5.398 -1.867 1.00 67.12 86 HIS A O 1
ATOM 709 N N . LEU A 1 87 ? -4.665 3.230 -2.084 1.00 64.88 87 LEU A N 1
ATOM 710 C CA . LEU A 1 87 ? -6.096 3.454 -2.278 1.00 64.88 87 LEU A CA 1
ATOM 711 C C . LEU A 1 87 ? -6.730 4.118 -1.060 1.00 64.88 87 LEU A C 1
ATOM 713 O O . LEU A 1 87 ? -7.372 5.154 -1.187 1.00 64.88 87 LEU A O 1
ATOM 717 N N . ASN A 1 88 ? -6.519 3.560 0.131 1.00 65.06 88 ASN A N 1
ATOM 718 C CA . ASN A 1 88 ? -7.093 4.102 1.360 1.00 65.06 88 ASN A CA 1
ATOM 719 C C . ASN A 1 88 ? -6.636 5.541 1.639 1.00 65.06 88 ASN A C 1
ATOM 721 O O . ASN A 1 88 ? -7.450 6.348 2.080 1.00 65.06 88 ASN A O 1
ATOM 725 N N . ILE A 1 89 ? -5.369 5.878 1.366 1.00 66.38 89 ILE A N 1
ATOM 726 C CA . ILE A 1 89 ? -4.859 7.253 1.485 1.00 66.38 89 ILE A CA 1
ATOM 727 C C . ILE A 1 89 ? -5.559 8.172 0.488 1.00 66.38 89 ILE A C 1
ATOM 729 O O . ILE A 1 89 ? -6.059 9.224 0.887 1.00 66.38 89 ILE A O 1
ATOM 733 N N . LEU A 1 90 ? -5.618 7.774 -0.785 1.00 67.50 90 LEU A N 1
ATOM 734 C CA . LEU A 1 90 ? -6.297 8.534 -1.832 1.00 67.50 90 LEU A CA 1
ATOM 735 C C . LEU A 1 90 ? -7.744 8.815 -1.412 1.00 67.50 90 LEU A C 1
ATOM 737 O O . LEU A 1 90 ? -8.164 9.970 -1.380 1.00 67.50 90 LEU A O 1
ATOM 741 N N . PHE A 1 91 ? -8.489 7.790 -0.993 1.00 65.12 91 PHE A N 1
ATOM 742 C CA . PHE A 1 91 ? -9.872 7.960 -0.546 1.00 65.12 91 PHE A CA 1
ATOM 743 C C . PHE A 1 91 ? -9.991 8.789 0.721 1.00 65.12 91 PHE A C 1
ATOM 745 O O . PHE A 1 91 ? -10.920 9.581 0.838 1.00 65.12 91 PHE A O 1
ATOM 752 N N . TYR A 1 92 ? -9.067 8.655 1.669 1.00 66.69 92 TYR A N 1
ATOM 753 C CA . TYR A 1 92 ? -9.056 9.497 2.856 1.00 66.69 92 TYR A CA 1
ATOM 754 C C . TYR A 1 92 ? -8.914 10.977 2.479 1.00 66.69 92 TYR A C 1
ATOM 756 O O . TYR A 1 92 ? -9.698 11.804 2.954 1.00 66.69 92 TYR A O 1
ATOM 764 N N . ILE A 1 93 ? -7.979 11.300 1.581 1.00 67.88 93 ILE A N 1
ATOM 765 C CA . ILE A 1 93 ? -7.753 12.659 1.076 1.00 67.88 93 ILE A CA 1
ATOM 766 C C . ILE A 1 93 ? -8.984 13.158 0.314 1.00 67.88 93 ILE A C 1
ATOM 768 O O . ILE A 1 93 ? -9.528 14.204 0.672 1.00 67.88 93 ILE A O 1
ATOM 772 N N . LEU A 1 94 ? -9.485 12.390 -0.660 1.00 66.06 94 LEU A N 1
ATOM 773 C CA . LEU A 1 94 ? -10.691 12.744 -1.412 1.00 66.06 94 LEU A CA 1
ATOM 774 C C . LEU A 1 94 ? -11.886 12.942 -0.477 1.00 66.06 94 LEU A C 1
ATOM 776 O O . LEU A 1 94 ? -12.590 13.938 -0.585 1.00 66.06 94 LEU A O 1
ATOM 780 N N . SER A 1 95 ? -12.087 12.063 0.507 1.00 64.44 95 SER A N 1
ATOM 781 C CA . SER A 1 95 ? -13.180 12.194 1.475 1.00 64.44 95 SER A CA 1
ATOM 782 C C . SER A 1 95 ? -13.083 13.471 2.304 1.00 64.44 95 SER A C 1
ATOM 784 O O . SER A 1 95 ? -14.112 14.064 2.612 1.00 64.44 95 SER A O 1
ATOM 786 N N . LYS A 1 96 ? -11.875 13.933 2.650 1.00 67.75 96 LYS A N 1
ATOM 787 C CA . LYS A 1 96 ? -11.675 15.208 3.352 1.00 67.75 96 LYS A CA 1
ATOM 788 C C . LYS A 1 96 ? -11.966 16.410 2.460 1.00 67.75 96 LYS A C 1
ATOM 790 O O . LYS A 1 96 ? -12.597 17.352 2.933 1.00 67.75 96 LYS A O 1
ATOM 795 N N . ILE A 1 97 ? -11.518 16.373 1.206 1.00 67.44 97 ILE A N 1
ATOM 796 C CA . ILE A 1 97 ? -11.754 17.440 0.226 1.00 67.44 97 ILE A CA 1
ATOM 797 C C . ILE A 1 97 ? -13.255 17.543 -0.062 1.00 67.44 97 ILE A C 1
ATOM 799 O O . ILE A 1 97 ? -13.854 18.597 0.132 1.00 67.44 97 ILE A O 1
ATOM 803 N N . PHE A 1 98 ? -13.890 16.426 -0.417 1.00 64.12 98 PHE A N 1
ATOM 804 C CA . PHE A 1 98 ? -15.308 16.392 -0.754 1.00 64.12 98 PHE A CA 1
ATOM 805 C C . PHE A 1 98 ? -16.217 16.636 0.447 1.00 64.12 98 PHE A C 1
ATOM 807 O O . PHE A 1 98 ? -17.243 17.268 0.267 1.00 64.12 98 PHE A O 1
ATOM 814 N N . LYS A 1 99 ? -15.851 16.267 1.683 1.00 64.94 99 LYS A N 1
ATOM 815 C CA . LYS A 1 99 ? -16.643 16.641 2.877 1.00 64.94 99 LYS A CA 1
ATOM 816 C C . LYS A 1 99 ? -16.812 18.151 3.061 1.00 64.94 99 LYS A C 1
ATOM 818 O O . LYS A 1 99 ? -17.744 18.558 3.747 1.00 64.94 99 LYS A O 1
ATOM 823 N N . ARG A 1 100 ? -15.915 18.973 2.502 1.00 61.53 100 ARG A N 1
ATOM 824 C CA . ARG A 1 100 ? -16.049 20.439 2.526 1.00 61.53 100 ARG A CA 1
ATOM 825 C C . ARG A 1 100 ? -17.036 20.964 1.481 1.00 61.53 100 ARG A C 1
ATOM 827 O O . ARG A 1 100 ? -17.542 22.063 1.654 1.00 61.53 100 ARG A O 1
ATOM 834 N N . ILE A 1 101 ? -17.301 20.191 0.429 1.00 61.66 101 ILE A N 1
ATOM 835 C CA . ILE A 1 101 ? -18.088 20.601 -0.745 1.00 61.66 101 ILE A CA 1
ATOM 836 C C . ILE A 1 101 ? -19.470 19.920 -0.746 1.00 61.66 101 ILE A C 1
ATOM 838 O O . ILE A 1 101 ? -20.467 20.509 -1.145 1.00 61.66 101 ILE A O 1
ATOM 842 N N . ILE A 1 102 ? -19.534 18.682 -0.261 1.00 57.75 102 ILE A N 1
ATOM 843 C CA . ILE A 1 102 ? -20.650 17.751 -0.389 1.00 57.75 102 ILE A CA 1
ATOM 844 C C . ILE A 1 102 ? -21.178 17.402 1.014 1.00 57.75 102 ILE A C 1
ATOM 846 O O . ILE A 1 102 ? -20.435 16.944 1.888 1.00 57.75 102 ILE A O 1
ATOM 850 N N . ARG A 1 103 ? -22.477 17.639 1.253 1.00 56.19 103 ARG A N 1
ATOM 851 C CA . ARG A 1 103 ? -23.152 17.351 2.534 1.00 56.19 103 ARG A CA 1
ATOM 852 C C . ARG A 1 103 ? -23.220 15.839 2.799 1.00 56.19 103 ARG A C 1
ATOM 854 O O . ARG A 1 103 ? -23.153 15.021 1.892 1.00 56.19 103 ARG A O 1
ATOM 861 N N . ARG A 1 104 ? -23.413 15.466 4.075 1.00 56.31 104 ARG A N 1
ATOM 862 C CA . ARG A 1 104 ? -23.384 14.088 4.627 1.00 56.31 104 ARG A CA 1
ATOM 863 C C . ARG A 1 104 ? -24.222 13.009 3.904 1.00 56.31 104 ARG A C 1
ATOM 865 O O . ARG A 1 104 ? -24.123 11.868 4.324 1.00 56.31 104 ARG A O 1
ATOM 872 N N . LYS A 1 105 ? -25.049 13.317 2.900 1.00 53.69 105 LYS A N 1
ATOM 873 C CA . LYS A 1 105 ? -25.985 12.361 2.278 1.00 53.69 105 LYS A CA 1
ATOM 874 C C . LYS A 1 105 ? -25.507 11.746 0.954 1.00 53.69 105 LYS A C 1
ATOM 876 O O . LYS A 1 105 ? -26.103 10.769 0.513 1.00 53.69 105 LYS A O 1
ATOM 881 N N . ASP A 1 106 ? -24.389 12.193 0.387 1.00 57.91 106 ASP A N 1
ATOM 882 C CA . ASP A 1 106 ? -23.983 11.764 -0.963 1.00 57.91 106 ASP A CA 1
ATOM 883 C C . ASP A 1 106 ? -22.978 10.600 -0.930 1.00 57.91 106 ASP A C 1
ATOM 885 O O . ASP A 1 106 ? -21.947 10.591 -1.604 1.00 57.91 106 ASP A O 1
ATOM 889 N N . TYR A 1 107 ? -23.281 9.574 -0.131 1.00 59.06 107 TYR A N 1
ATOM 890 C CA . TYR A 1 107 ? -22.499 8.331 -0.084 1.00 59.06 107 TYR A CA 1
ATOM 891 C C . TYR A 1 107 ? -22.429 7.637 -1.453 1.00 59.06 107 TYR A C 1
ATOM 893 O O . TYR A 1 107 ? -21.416 7.018 -1.782 1.00 59.06 107 TYR A O 1
ATOM 901 N N . TYR A 1 108 ? -23.465 7.816 -2.277 1.00 61.59 108 TYR A N 1
ATOM 902 C CA . TYR A 1 108 ? -23.525 7.316 -3.648 1.00 61.59 108 TYR A CA 1
ATOM 903 C C . TYR A 1 108 ? -22.422 7.900 -4.546 1.00 61.59 108 TYR A C 1
ATOM 905 O O . TYR A 1 108 ? -21.829 7.175 -5.349 1.00 61.59 108 TYR A O 1
ATOM 913 N N . PHE A 1 109 ? -22.065 9.176 -4.364 1.00 64.81 109 PHE A N 1
ATOM 914 C CA . PHE A 1 109 ? -20.975 9.803 -5.116 1.00 64.81 109 PHE A CA 1
ATOM 915 C C . PHE A 1 109 ? -19.627 9.132 -4.823 1.00 64.81 109 PHE A C 1
ATOM 917 O O . PHE A 1 109 ? -18.870 8.814 -5.741 1.00 64.81 109 PHE A O 1
ATOM 924 N N . PHE A 1 110 ? -19.353 8.828 -3.549 1.00 64.88 110 PHE A N 1
ATOM 925 C CA . PHE A 1 110 ? -18.139 8.107 -3.161 1.00 64.88 110 PHE A CA 1
ATOM 926 C C . PHE A 1 110 ? -18.094 6.697 -3.750 1.00 64.88 110 PHE A C 1
ATOM 928 O O . PHE A 1 110 ? -17.045 6.282 -4.235 1.00 64.88 110 PHE A O 1
ATOM 935 N N . THR A 1 111 ? -19.219 5.976 -3.764 1.00 65.06 111 THR A N 1
ATOM 936 C CA . THR A 1 111 ? -19.274 4.645 -4.386 1.00 65.06 111 THR A CA 1
ATOM 937 C C . THR A 1 111 ? -19.036 4.704 -5.890 1.00 65.06 111 THR A C 1
ATOM 939 O O . THR A 1 111 ? -18.246 3.919 -6.404 1.00 65.06 111 THR A O 1
ATOM 942 N N . TYR A 1 112 ? -19.639 5.665 -6.594 1.00 66.88 112 TYR A N 1
ATOM 943 C CA . TYR A 1 112 ? -19.476 5.799 -8.041 1.00 66.88 112 TYR A CA 1
ATOM 944 C C . TYR A 1 112 ? -18.046 6.205 -8.418 1.00 66.88 112 TYR A C 1
ATOM 946 O O . TYR A 1 112 ? -17.442 5.608 -9.309 1.00 66.88 112 TYR A O 1
ATOM 954 N N . SER A 1 113 ? -17.455 7.148 -7.673 1.00 66.06 113 SER A N 1
ATOM 955 C CA . SER A 1 113 ? -16.037 7.503 -7.805 1.00 66.06 113 SER A CA 1
ATOM 956 C C . SER A 1 113 ? -15.139 6.283 -7.598 1.00 66.06 113 SER A C 1
ATOM 958 O O . SER A 1 113 ? -14.126 6.127 -8.282 1.00 66.06 113 SER A O 1
ATOM 960 N N . TYR A 1 114 ? -15.540 5.377 -6.706 1.00 68.06 114 TYR A N 1
ATOM 961 C CA . TYR A 1 114 ? -14.765 4.188 -6.434 1.00 68.06 114 TYR A CA 1
ATOM 962 C C . TYR A 1 114 ? -14.805 3.159 -7.571 1.00 68.06 114 TYR A C 1
ATOM 964 O O . TYR A 1 114 ? -13.764 2.638 -7.976 1.00 68.06 114 TYR A O 1
ATOM 972 N N . PHE A 1 115 ? -15.988 2.910 -8.134 1.00 69.88 115 PHE A N 1
ATOM 973 C CA . PHE A 1 115 ? -16.135 2.060 -9.318 1.00 69.88 115 PHE A CA 1
ATOM 974 C C . PHE A 1 115 ? -15.411 2.641 -10.535 1.00 69.88 115 PHE A C 1
ATOM 976 O O . PHE A 1 115 ? -14.784 1.898 -11.287 1.00 69.88 115 PHE A O 1
ATOM 983 N N . PHE A 1 116 ? -15.418 3.965 -10.700 1.00 68.50 116 PHE A N 1
ATOM 984 C CA . PHE A 1 116 ? -14.623 4.610 -11.741 1.00 68.50 116 PHE A CA 1
ATOM 985 C C . PHE A 1 116 ? -13.120 4.377 -11.529 1.00 68.50 116 PHE A C 1
ATOM 987 O O . PHE A 1 116 ? -12.398 4.041 -12.465 1.00 68.50 116 PHE A O 1
ATOM 994 N N . TYR A 1 117 ? -12.645 4.474 -10.287 1.00 68.75 117 TYR A N 1
ATOM 995 C CA . TYR A 1 117 ? -11.240 4.240 -9.975 1.00 68.75 117 TYR A CA 1
ATOM 996 C C . TYR A 1 117 ? -10.805 2.774 -10.180 1.00 68.75 117 TYR A C 1
ATOM 998 O O . TYR A 1 117 ? -9.689 2.534 -10.636 1.00 68.75 117 TYR A O 1
ATOM 1006 N N . LEU A 1 118 ? -11.677 1.782 -9.942 1.00 69.69 118 LEU A N 1
ATOM 1007 C CA . LEU A 1 118 ? -11.398 0.382 -10.329 1.00 69.69 118 LEU A CA 1
ATOM 1008 C C . LEU A 1 118 ? -11.086 0.216 -11.786 1.00 69.69 118 LEU A C 1
ATOM 1010 O O . LEU A 1 118 ? -10.191 -0.544 -12.153 1.00 69.69 118 LEU A O 1
ATOM 1014 N N . TYR A 1 119 ? -11.935 0.847 -12.587 1.00 67.31 119 TYR A N 1
ATOM 1015 C CA . TYR A 1 119 ? -11.873 0.720 -14.015 1.00 67.31 119 TYR A CA 1
ATOM 1016 C C . TYR A 1 119 ? -10.517 1.242 -14.503 1.00 67.31 119 TYR A C 1
ATOM 1018 O O . TYR A 1 119 ? -9.896 0.628 -15.365 1.00 67.31 119 TYR A O 1
ATOM 1026 N N . LEU A 1 120 ? -10.001 2.304 -13.873 1.00 64.38 120 LEU A N 1
ATOM 1027 C CA . LEU A 1 120 ? -8.643 2.795 -14.110 1.00 64.38 120 LEU A CA 1
ATOM 1028 C C . LEU A 1 120 ? -7.561 1.814 -13.639 1.00 64.38 120 LEU A C 1
ATOM 1030 O O . LEU A 1 120 ? -6.555 1.643 -14.315 1.00 64.38 120 LEU A O 1
ATOM 1034 N N . LEU A 1 121 ? -7.766 1.139 -12.508 1.00 65.38 121 LEU A N 1
ATOM 1035 C CA . LEU A 1 121 ? -6.833 0.143 -11.970 1.00 65.38 121 LEU A CA 1
ATOM 1036 C C . LEU A 1 121 ? -6.900 -1.239 -12.641 1.00 65.38 121 LEU A C 1
ATOM 1038 O O . LEU A 1 121 ? -6.334 -2.197 -12.102 1.00 65.38 121 LEU A O 1
ATOM 1042 N N . ASN A 1 122 ? -7.614 -1.381 -13.764 1.00 65.69 122 ASN A N 1
ATOM 1043 C CA . ASN A 1 122 ? -7.829 -2.665 -14.438 1.00 65.69 122 ASN A CA 1
ATOM 1044 C C . ASN A 1 122 ? -8.292 -3.782 -13.480 1.00 65.69 122 ASN A C 1
ATOM 1046 O O . ASN A 1 122 ? -7.931 -4.944 -13.651 1.00 65.69 122 ASN A O 1
ATOM 1050 N N . PHE A 1 123 ? -9.076 -3.438 -12.452 1.00 69.38 123 PHE A N 1
ATOM 1051 C CA . PHE A 1 123 ? -9.607 -4.408 -11.488 1.00 69.38 123 PHE A CA 1
ATOM 1052 C C . PHE A 1 123 ? -8.538 -5.285 -10.808 1.00 69.38 123 PHE A C 1
ATOM 1054 O O . PHE A 1 123 ? -8.790 -6.448 -10.495 1.00 69.38 123 PHE A O 1
ATOM 1061 N N . SER A 1 124 ? -7.349 -4.736 -10.526 1.00 70.12 124 SER A N 1
ATOM 1062 C CA . SER A 1 124 ? -6.335 -5.437 -9.722 1.00 70.12 124 SER A CA 1
ATOM 1063 C C . SER A 1 124 ? -6.930 -5.998 -8.420 1.00 70.12 124 SER A C 1
ATOM 1065 O O . SER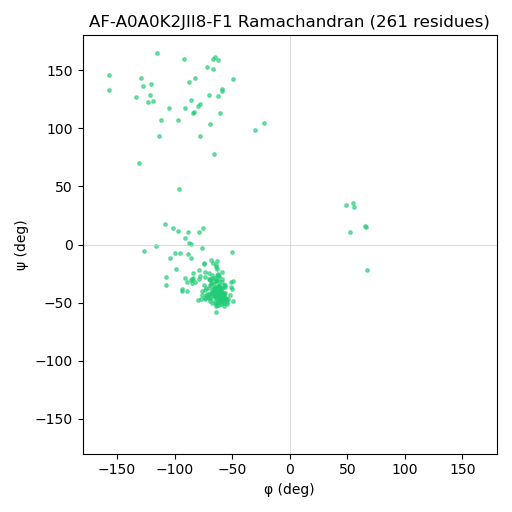 A 1 124 ? -7.759 -5.355 -7.771 1.00 70.12 124 SER A O 1
ATOM 1067 N N . PHE A 1 125 ? -6.496 -7.187 -7.998 1.00 71.06 125 PHE A N 1
ATOM 1068 C CA . PHE A 1 125 ? -7.101 -7.896 -6.864 1.00 71.06 125 PHE A CA 1
ATOM 1069 C C . PHE A 1 125 ? -7.210 -7.042 -5.583 1.00 71.06 125 PHE A C 1
ATOM 1071 O O . PHE A 1 125 ? -8.235 -7.014 -4.897 1.00 71.06 125 PHE A O 1
ATOM 1078 N N . THR A 1 126 ? -6.150 -6.299 -5.262 1.00 70.06 126 THR A N 1
ATOM 1079 C CA . THR A 1 126 ? -6.096 -5.404 -4.099 1.00 70.06 126 THR A CA 1
ATOM 1080 C C . THR A 1 126 ? -7.143 -4.293 -4.168 1.00 70.06 126 THR A C 1
ATOM 1082 O O . THR A 1 126 ? -7.716 -3.932 -3.136 1.00 70.06 126 THR A O 1
ATOM 1085 N N . SER A 1 127 ? -7.429 -3.793 -5.372 1.00 72.88 127 SER A N 1
ATOM 1086 C CA . SER A 1 127 ? -8.448 -2.777 -5.623 1.00 72.88 127 SER A CA 1
ATOM 1087 C C . SER A 1 127 ? -9.868 -3.323 -5.497 1.00 72.88 127 SER A C 1
ATOM 1089 O O . SER A 1 127 ? -10.680 -2.721 -4.794 1.00 72.88 127 SER A O 1
ATOM 1091 N N . VAL A 1 128 ? -10.134 -4.513 -6.047 1.00 78.75 128 VAL A N 1
ATOM 1092 C CA . VAL A 1 128 ? -11.428 -5.203 -5.918 1.00 78.75 128 VAL A CA 1
ATOM 1093 C C . VAL A 1 128 ? -11.748 -5.469 -4.448 1.00 78.75 128 VAL A C 1
ATOM 1095 O O . VAL A 1 128 ? -12.830 -5.119 -3.978 1.00 78.75 128 VAL A O 1
ATOM 1098 N N . LYS A 1 129 ? -10.786 -5.993 -3.674 1.00 81.31 129 LYS A N 1
ATOM 1099 C CA . LYS A 1 129 ? -10.967 -6.225 -2.231 1.00 81.31 129 LYS A CA 1
ATOM 1100 C C . LYS A 1 129 ? -11.374 -4.962 -1.487 1.00 81.31 129 LYS A C 1
ATOM 1102 O O . LYS A 1 129 ? -12.276 -4.993 -0.649 1.00 81.31 129 LYS A O 1
ATOM 1107 N N . ALA A 1 130 ? -10.676 -3.863 -1.744 1.00 75.56 130 ALA A N 1
ATOM 1108 C CA . ALA A 1 130 ? -10.921 -2.620 -1.035 1.00 75.56 130 ALA A CA 1
ATOM 1109 C C . ALA A 1 130 ? -12.358 -2.098 -1.299 1.00 75.56 130 ALA A C 1
ATOM 1111 O O . ALA A 1 130 ? -12.978 -1.527 -0.401 1.00 75.56 130 ALA A O 1
ATOM 1112 N N . ILE A 1 131 ? -12.946 -2.430 -2.454 1.00 78.12 131 ILE A N 1
ATOM 1113 C CA . ILE A 1 131 ? -14.329 -2.082 -2.839 1.00 78.12 131 ILE A CA 1
ATOM 1114 C C . ILE A 1 131 ? -15.341 -2.935 -2.181 1.00 78.12 131 ILE A C 1
ATOM 1116 O O . ILE A 1 131 ? -16.289 -2.396 -1.631 1.00 78.12 131 ILE A O 1
ATOM 1120 N N . VAL A 1 132 ? -15.113 -4.237 -2.186 1.00 84.62 132 VAL A N 1
ATOM 1121 C CA . VAL A 1 132 ? -15.971 -5.152 -1.454 1.00 84.62 132 VAL A CA 1
ATOM 1122 C C . VAL A 1 132 ? -16.003 -4.752 0.024 1.00 84.62 132 VAL A C 1
ATOM 1124 O O . VAL A 1 132 ? -17.067 -4.686 0.626 1.00 84.62 132 VAL A O 1
ATOM 1127 N N . LEU A 1 133 ? -14.860 -4.389 0.615 1.00 81.88 133 LEU A N 1
ATOM 1128 C CA . LEU A 1 133 ? -14.810 -3.906 1.998 1.00 81.88 133 LEU A CA 1
ATOM 1129 C C . LEU A 1 133 ? -15.544 -2.573 2.200 1.00 81.88 133 LEU A C 1
ATOM 1131 O O . LEU A 1 133 ? -16.240 -2.415 3.205 1.00 81.88 133 LEU A O 1
ATOM 1135 N N . LEU A 1 134 ? -15.398 -1.614 1.284 1.00 76.94 134 LEU A N 1
ATOM 1136 C CA . LEU A 1 134 ? -16.081 -0.322 1.387 1.00 76.94 134 LEU A CA 1
ATOM 1137 C C . LEU A 1 134 ? -17.586 -0.446 1.138 1.00 76.94 134 LEU A C 1
ATOM 1139 O O . LEU A 1 134 ? -18.355 0.110 1.918 1.00 76.94 134 LEU A O 1
ATOM 1143 N N . SER A 1 135 ? -18.019 -1.212 0.138 1.00 79.88 135 SER A N 1
ATOM 1144 C CA . SER A 1 135 ? -19.433 -1.474 -0.137 1.00 79.88 135 SER A CA 1
ATOM 1145 C C . SER A 1 135 ? -20.088 -2.195 1.037 1.00 79.88 135 SER A C 1
ATOM 1147 O O . SER A 1 135 ? -21.114 -1.726 1.521 1.00 79.88 135 SER A O 1
ATOM 1149 N N . LEU A 1 136 ? -19.441 -3.223 1.601 1.00 83.50 136 LEU A N 1
ATOM 1150 C CA . LEU A 1 136 ? -19.882 -3.868 2.842 1.00 83.50 136 LEU A CA 1
ATOM 1151 C C . LEU A 1 136 ? -19.971 -2.871 3.995 1.00 83.50 136 LEU A C 1
ATOM 1153 O O . LEU A 1 136 ? -20.920 -2.905 4.771 1.00 83.50 136 LEU A O 1
ATOM 1157 N N . SER A 1 137 ? -18.987 -1.978 4.129 1.00 78.62 137 SER A N 1
ATOM 1158 C CA . SER A 1 137 ? -18.991 -0.986 5.204 1.00 78.62 137 SER A CA 1
ATOM 1159 C C . SER A 1 137 ? -20.147 0.004 5.082 1.00 78.62 137 SER A C 1
ATOM 1161 O O . SER A 1 137 ? -20.738 0.356 6.097 1.00 78.62 137 SER A O 1
ATOM 1163 N N . LEU A 1 138 ? -20.490 0.413 3.859 1.00 74.38 138 LEU A N 1
ATOM 1164 C CA . LEU A 1 138 ? -21.591 1.329 3.584 1.00 74.38 138 LEU A CA 1
ATOM 1165 C C . LEU A 1 138 ? -22.938 0.634 3.753 1.00 74.38 138 LEU A C 1
ATOM 1167 O O . LEU A 1 138 ? -23.807 1.173 4.439 1.00 74.38 138 LEU A O 1
ATOM 1171 N N . PHE A 1 139 ? -23.070 -0.577 3.206 1.00 79.81 139 PHE A N 1
ATOM 1172 C CA . PHE A 1 139 ? -24.265 -1.401 3.332 1.00 79.81 139 PHE A CA 1
ATOM 1173 C C . PHE A 1 139 ? -24.596 -1.665 4.803 1.00 79.81 139 PHE A C 1
ATOM 1175 O O . PHE A 1 139 ? -25.705 -1.401 5.250 1.00 79.81 139 PHE A O 1
ATOM 1182 N N . ASN A 1 140 ? -23.590 -2.045 5.591 1.00 82.00 140 ASN A N 1
ATOM 1183 C CA . ASN A 1 140 ? -23.716 -2.273 7.028 1.00 82.00 140 ASN A CA 1
ATOM 1184 C C . ASN A 1 140 ? -24.092 -1.020 7.841 1.00 82.00 140 ASN A C 1
ATOM 1186 O O . ASN A 1 140 ? -24.526 -1.143 8.976 1.00 82.00 140 ASN A O 1
ATOM 1190 N N . VAL A 1 141 ? -23.859 0.189 7.322 1.00 78.06 141 VAL A N 1
ATOM 1191 C CA . VAL A 1 141 ? -24.243 1.436 8.011 1.00 78.06 141 VAL A CA 1
ATOM 1192 C C . VAL A 1 141 ? -25.660 1.873 7.640 1.00 78.06 141 VAL A C 1
ATOM 1194 O O . VAL A 1 141 ? -26.320 2.492 8.468 1.00 78.06 141 VAL A O 1
ATOM 1197 N N . HIS A 1 142 ? -26.110 1.591 6.415 1.00 73.38 142 HIS A N 1
ATOM 1198 C CA . HIS A 1 142 ? -27.345 2.162 5.863 1.00 73.38 142 HIS A CA 1
ATOM 1199 C C . HIS A 1 142 ? -28.506 1.173 5.767 1.00 73.38 142 HIS A C 1
ATOM 1201 O O . HIS A 1 142 ? -29.653 1.598 5.800 1.00 73.38 142 HIS A O 1
ATOM 1207 N N . PHE A 1 143 ? -28.215 -0.118 5.618 1.00 71.81 143 PHE A N 1
ATOM 1208 C CA . PHE A 1 143 ? -29.211 -1.137 5.280 1.00 71.81 143 PHE A CA 1
ATOM 1209 C C . PHE A 1 143 ? -29.227 -2.317 6.249 1.00 71.81 143 PHE A C 1
ATOM 1211 O O . PHE A 1 143 ? -30.077 -3.191 6.118 1.00 71.81 143 PHE A O 1
ATOM 1218 N N . TRP A 1 144 ? -28.297 -2.364 7.206 1.00 75.12 144 TRP A N 1
ATOM 1219 C CA . TRP A 1 144 ? -28.229 -3.447 8.179 1.00 75.12 144 TRP A CA 1
ATOM 1220 C C . TRP A 1 144 ? -28.298 -2.901 9.602 1.00 75.12 144 TRP A C 1
ATOM 1222 O O . TRP A 1 144 ? -27.446 -2.118 10.017 1.00 75.12 144 TRP A O 1
ATOM 1232 N N . ASP A 1 145 ? -29.286 -3.363 10.367 1.00 68.69 145 ASP A N 1
ATOM 1233 C CA . ASP A 1 145 ? -29.438 -2.992 11.779 1.00 68.69 145 ASP A CA 1
ATOM 1234 C C . ASP A 1 145 ? -28.346 -3.611 12.669 1.00 68.69 145 ASP A C 1
ATOM 1236 O O . ASP A 1 145 ? -27.980 -3.072 13.718 1.00 68.69 145 ASP A O 1
ATOM 1240 N N . TYR A 1 146 ? -27.758 -4.727 12.226 1.00 73.19 146 TYR A N 1
ATOM 1241 C CA . TYR A 1 146 ? -26.635 -5.371 12.895 1.00 73.19 146 TYR A CA 1
ATOM 1242 C C . TYR A 1 146 ? -25.318 -4.707 12.508 1.00 73.19 146 TYR A C 1
ATOM 1244 O O . TYR A 1 146 ? -24.851 -4.819 11.381 1.00 73.19 146 TYR A O 1
ATOM 1252 N N . LYS A 1 147 ? -24.655 -4.070 13.477 1.00 80.81 147 LYS A N 1
ATOM 1253 C CA . LYS A 1 147 ? -23.354 -3.426 13.258 1.00 80.81 147 LYS A CA 1
ATOM 1254 C C . LYS A 1 147 ? -22.226 -4.457 13.220 1.00 80.81 147 LYS A C 1
ATOM 1256 O O . LYS A 1 147 ? -21.626 -4.766 14.249 1.00 80.81 147 LYS A O 1
ATOM 1261 N N . LEU A 1 148 ? -21.882 -4.928 12.022 1.00 83.44 148 LEU A N 1
ATOM 1262 C CA . LEU A 1 148 ? -20.754 -5.839 11.827 1.00 83.44 148 LEU A CA 1
ATOM 1263 C C . LEU A 1 148 ? -19.421 -5.236 12.300 1.00 83.44 148 LEU A C 1
ATOM 1265 O O . LEU A 1 148 ? -19.022 -4.125 11.922 1.00 83.44 148 LEU A O 1
ATOM 1269 N N . ILE A 1 149 ? -18.671 -6.025 13.069 1.00 87.69 149 ILE A N 1
ATOM 1270 C CA . ILE A 1 149 ? -17.315 -5.691 13.517 1.00 87.69 149 ILE A CA 1
ATOM 1271 C C . ILE A 1 149 ? -16.353 -5.789 12.320 1.00 87.69 149 ILE A C 1
ATOM 1273 O O . ILE A 1 149 ? -16.568 -6.554 11.380 1.00 87.69 149 ILE A O 1
ATOM 1277 N N . ALA A 1 150 ? -15.245 -5.039 12.336 1.00 85.19 150 ALA A N 1
ATOM 1278 C CA . ALA A 1 150 ? -14.263 -5.017 11.243 1.00 85.19 150 ALA A CA 1
ATOM 1279 C C . ALA A 1 150 ? -13.780 -6.413 10.795 1.00 85.19 150 ALA A C 1
ATOM 1281 O O . ALA A 1 150 ? -13.614 -6.644 9.600 1.00 85.19 150 ALA A O 1
ATOM 1282 N N . LYS A 1 151 ? -13.620 -7.352 11.736 1.00 87.44 151 LYS A N 1
ATOM 1283 C CA . LYS A 1 151 ? -13.248 -8.745 11.439 1.00 87.44 151 LYS A CA 1
ATOM 1284 C C . LYS A 1 151 ? -14.332 -9.491 10.657 1.00 87.44 151 LYS A C 1
ATOM 1286 O O . LYS A 1 151 ? -14.017 -10.184 9.700 1.00 87.44 151 LYS A O 1
ATOM 1291 N N . GLN A 1 152 ? -15.601 -9.307 11.019 1.00 89.50 152 GLN A N 1
ATOM 1292 C CA . GLN A 1 152 ? -16.725 -9.929 10.313 1.00 89.50 152 GLN A CA 1
ATOM 1293 C C . GLN A 1 152 ? -16.833 -9.395 8.882 1.00 89.50 152 GLN A C 1
ATOM 1295 O O . GLN A 1 152 ? -17.010 -10.171 7.949 1.00 89.50 152 GLN A O 1
ATOM 1300 N N . LYS A 1 153 ? -16.624 -8.085 8.690 1.00 88.38 153 LYS A N 1
ATOM 1301 C CA . LYS A 1 153 ? -16.571 -7.474 7.352 1.00 88.38 153 LYS A CA 1
ATOM 1302 C C . LYS A 1 153 ? -15.441 -8.044 6.488 1.00 88.38 153 LYS A C 1
ATOM 1304 O O . LYS A 1 153 ? -15.637 -8.223 5.293 1.00 88.38 153 LYS A O 1
ATOM 1309 N N . LEU A 1 154 ? -14.282 -8.343 7.080 1.00 89.81 154 LEU A N 1
ATOM 1310 C CA . LEU A 1 154 ? -13.169 -8.985 6.374 1.00 89.81 154 LEU A CA 1
ATOM 1311 C C . LEU A 1 154 ? -13.508 -10.426 5.968 1.00 89.81 154 LEU A C 1
ATOM 1313 O O . LEU A 1 154 ? -13.238 -10.815 4.840 1.00 89.81 154 LEU A O 1
ATOM 1317 N N . ASN A 1 155 ? -14.152 -11.201 6.840 1.00 91.12 155 ASN A N 1
ATOM 1318 C CA . ASN A 1 155 ? -14.563 -12.565 6.498 1.00 91.12 155 ASN A CA 1
ATOM 1319 C C . ASN A 1 155 ? -15.629 -12.581 5.389 1.00 91.12 155 ASN A C 1
ATOM 1321 O O . ASN A 1 155 ? -15.540 -13.373 4.455 1.00 91.12 155 ASN A O 1
ATOM 1325 N N . LEU A 1 156 ? -16.606 -11.670 5.454 1.00 90.75 156 LEU A N 1
ATOM 1326 C CA . LEU A 1 156 ? -17.614 -11.515 4.403 1.00 90.75 156 LEU A CA 1
ATOM 1327 C C . LEU A 1 156 ? -16.998 -11.082 3.071 1.00 90.75 156 LEU A C 1
ATOM 1329 O O . LEU A 1 156 ? -17.436 -11.550 2.024 1.00 90.75 156 LEU A O 1
ATOM 1333 N N . SER A 1 157 ? -15.973 -10.223 3.086 1.00 90.44 157 SER A N 1
ATOM 1334 C CA . SER A 1 157 ? -15.317 -9.817 1.842 1.00 90.44 157 SER A CA 1
ATOM 1335 C C . SER A 1 157 ? -14.533 -10.953 1.195 1.00 90.44 157 SER A C 1
ATOM 1337 O O . SER A 1 157 ? -14.553 -11.055 -0.027 1.00 90.44 157 SER A O 1
ATOM 1339 N N . ILE A 1 158 ? -13.910 -11.840 1.979 1.00 91.50 158 IL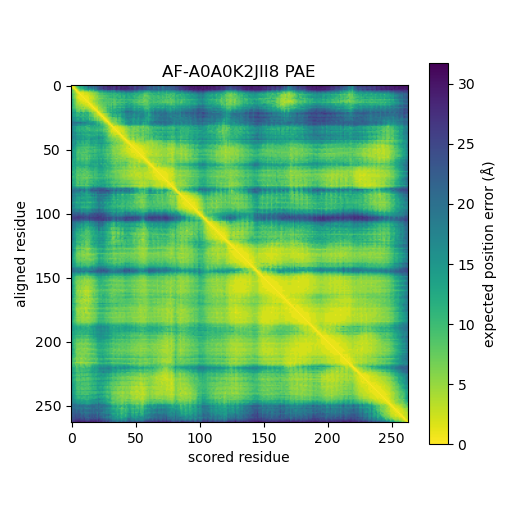E A N 1
ATOM 1340 C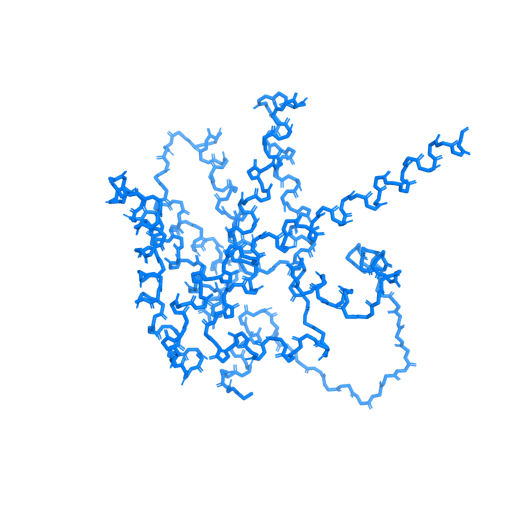 CA . ILE A 1 158 ? -13.303 -13.073 1.453 1.00 91.50 158 ILE A CA 1
ATOM 1341 C C . ILE A 1 158 ? -14.359 -13.915 0.733 1.00 91.50 158 ILE A C 1
ATOM 1343 O O . ILE A 1 158 ? -14.146 -14.306 -0.412 1.00 91.50 158 ILE A O 1
ATOM 1347 N N . LEU A 1 159 ? -15.506 -14.146 1.379 1.00 91.75 159 LEU A N 1
ATOM 1348 C CA . LEU A 1 159 ? -16.583 -14.962 0.819 1.00 91.75 159 LEU A CA 1
ATOM 1349 C C . LEU A 1 159 ? -17.120 -14.366 -0.488 1.00 91.75 159 LEU A C 1
ATOM 1351 O O . LEU A 1 159 ? -17.205 -15.069 -1.490 1.00 91.75 159 LEU A O 1
ATOM 1355 N N . LEU A 1 160 ? -17.417 -13.063 -0.505 1.00 90.94 160 LEU A N 1
ATOM 1356 C CA . LEU A 1 160 ? -17.899 -12.378 -1.706 1.00 90.94 160 LEU A CA 1
ATOM 1357 C C . LEU A 1 160 ? -16.878 -12.417 -2.845 1.00 90.94 160 LEU A C 1
ATOM 1359 O O . LEU A 1 160 ? -17.247 -12.667 -3.988 1.00 90.94 160 LEU A O 1
ATOM 1363 N N . ILE A 1 161 ? -15.595 -12.187 -2.553 1.00 88.94 161 ILE A N 1
ATOM 1364 C CA . ILE A 1 161 ? -14.557 -12.224 -3.587 1.00 88.94 161 ILE A CA 1
ATOM 1365 C C . ILE A 1 161 ? -14.411 -13.630 -4.159 1.00 88.94 161 ILE A C 1
ATOM 1367 O O . ILE A 1 161 ? -14.341 -13.759 -5.374 1.00 88.94 161 ILE A O 1
ATOM 1371 N N . LEU A 1 162 ? -14.404 -14.674 -3.329 1.00 90.19 162 LEU A N 1
ATOM 1372 C CA . LEU A 1 162 ? -14.309 -16.055 -3.810 1.00 90.19 162 LEU A CA 1
ATOM 1373 C C . LEU A 1 162 ? -15.555 -16.496 -4.589 1.00 90.19 162 LEU A C 1
ATOM 1375 O O . LEU A 1 162 ? -15.445 -17.341 -5.468 1.00 90.19 162 LEU A O 1
ATOM 1379 N N . LEU A 1 163 ? -16.719 -15.901 -4.323 1.00 89.62 163 LEU A N 1
ATOM 1380 C CA . LEU A 1 163 ? -17.940 -16.179 -5.079 1.00 89.62 163 LEU A CA 1
ATOM 1381 C C . LEU A 1 163 ? -17.849 -15.674 -6.529 1.00 89.62 163 LEU A C 1
ATOM 1383 O O . LEU A 1 163 ? -18.268 -16.374 -7.445 1.00 89.62 163 LEU A O 1
ATOM 1387 N N . PHE A 1 164 ? -17.271 -14.487 -6.751 1.00 84.94 164 PHE A N 1
ATOM 1388 C CA . PHE A 1 164 ? -17.104 -13.914 -8.097 1.00 84.94 164 PHE A CA 1
ATOM 1389 C C . PHE A 1 164 ? -15.772 -14.287 -8.771 1.00 84.94 164 PHE A C 1
ATOM 1391 O O . PHE A 1 164 ? -15.688 -14.359 -9.994 1.00 84.94 164 PHE A O 1
ATOM 1398 N N . PHE A 1 165 ? -14.725 -14.523 -7.980 1.00 83.56 165 PHE A N 1
ATOM 1399 C CA . PHE A 1 165 ? -13.357 -14.817 -8.411 1.00 83.56 165 PHE A CA 1
ATOM 1400 C C . PHE A 1 165 ? -12.838 -16.060 -7.669 1.00 83.56 165 PHE A C 1
ATOM 1402 O O . PHE A 1 165 ? -11.954 -15.948 -6.808 1.00 83.56 165 PHE A O 1
ATOM 1409 N N . PRO A 1 166 ? -13.367 -17.258 -7.982 1.00 85.88 166 PRO A N 1
ATOM 1410 C CA . PRO A 1 166 ? -13.104 -18.473 -7.211 1.00 85.88 166 PRO A CA 1
ATOM 1411 C C . PRO A 1 166 ? -11.636 -18.884 -7.223 1.00 85.88 166 PRO A C 1
ATOM 1413 O O . PRO A 1 166 ? -11.150 -19.400 -6.228 1.00 85.88 166 PRO A O 1
ATOM 1416 N N . TYR A 1 167 ? -10.899 -18.599 -8.297 1.00 85.50 167 TYR A N 1
ATOM 1417 C CA . TYR A 1 167 ? -9.478 -18.941 -8.415 1.00 85.50 167 TYR A CA 1
ATOM 1418 C C . TYR A 1 167 ? -8.534 -17.880 -7.840 1.00 85.50 167 TYR A C 1
ATOM 1420 O O . TYR A 1 167 ? -7.317 -18.057 -7.868 1.00 85.50 167 TYR A O 1
ATOM 1428 N N . SER A 1 168 ? -9.062 -16.786 -7.285 1.00 81.38 168 SER A N 1
ATOM 1429 C CA . SER A 1 168 ? -8.229 -15.681 -6.797 1.00 81.38 168 SER A CA 1
ATOM 1430 C C . SER A 1 168 ? -7.301 -16.070 -5.643 1.00 81.38 168 SER A C 1
ATOM 1432 O O . SER A 1 168 ? -6.223 -15.490 -5.520 1.00 81.38 168 SER A O 1
ATOM 1434 N N . PHE A 1 169 ? -7.652 -17.088 -4.845 1.00 86.00 169 PHE A N 1
ATOM 1435 C CA . PHE A 1 169 ? -6.795 -17.601 -3.766 1.00 86.00 169 PHE A CA 1
ATOM 1436 C C . PHE A 1 169 ? -5.480 -18.217 -4.268 1.00 86.00 169 PHE A C 1
ATOM 1438 O O . PHE A 1 169 ? -4.549 -18.379 -3.482 1.00 86.00 169 PHE A O 1
ATOM 1445 N N . LEU A 1 170 ? -5.377 -18.555 -5.558 1.00 84.75 170 LEU A N 1
ATOM 1446 C CA . LEU A 1 170 ? -4.130 -19.029 -6.163 1.00 84.75 170 LEU A CA 1
ATOM 1447 C C . LEU A 1 170 ? -3.123 -17.888 -6.373 1.00 84.75 170 LEU A C 1
ATOM 1449 O O . LEU A 1 170 ? -1.940 -18.137 -6.588 1.00 84.75 170 LEU A O 1
ATOM 1453 N N . GLY A 1 171 ? -3.575 -16.633 -6.317 1.00 77.56 171 GLY A N 1
ATOM 1454 C CA . GLY A 1 171 ? -2.735 -15.461 -6.516 1.00 77.56 171 GLY A CA 1
ATOM 1455 C C . GLY A 1 171 ? -2.074 -14.971 -5.229 1.00 77.56 171 GLY A C 1
ATOM 1456 O O . GLY A 1 171 ? -2.713 -14.836 -4.185 1.00 77.56 171 GLY A O 1
ATOM 1457 N N . ILE A 1 172 ? -0.806 -14.562 -5.329 1.00 78.06 172 ILE A N 1
ATOM 1458 C CA . ILE A 1 172 ? -0.060 -13.938 -4.222 1.00 78.06 172 ILE A CA 1
ATOM 1459 C C . ILE A 1 172 ? -0.762 -12.684 -3.671 1.00 78.06 172 ILE A C 1
ATOM 1461 O O . ILE A 1 172 ? -0.775 -12.433 -2.464 1.00 78.06 172 ILE A O 1
ATOM 1465 N N . GLY A 1 173 ? -1.417 -11.923 -4.557 1.00 77.44 173 GLY A N 1
ATOM 1466 C CA . GLY A 1 173 ? -2.153 -10.711 -4.208 1.00 77.44 173 GLY A CA 1
ATOM 1467 C C . GLY A 1 173 ? -3.307 -10.968 -3.240 1.00 77.44 173 GLY A C 1
ATOM 1468 O O . GLY A 1 173 ? -3.573 -10.110 -2.400 1.00 77.44 173 GLY A O 1
ATOM 1469 N N . PHE A 1 174 ? -3.945 -12.142 -3.299 1.00 83.00 174 PHE A N 1
ATOM 1470 C CA . PHE A 1 174 ? -5.009 -12.526 -2.370 1.00 83.00 174 PHE A CA 1
ATOM 1471 C C . PHE A 1 174 ? -4.486 -12.629 -0.943 1.00 83.00 174 PHE A C 1
ATOM 1473 O O . PHE A 1 174 ? -4.928 -11.889 -0.057 1.00 83.00 174 PHE A O 1
ATOM 1480 N N . TRP A 1 175 ? -3.486 -13.484 -0.742 1.00 85.69 175 TRP A N 1
ATOM 1481 C CA . TRP A 1 175 ? -2.926 -13.766 0.575 1.00 85.69 175 TRP A CA 1
ATOM 1482 C C . TRP A 1 175 ? -2.310 -12.531 1.205 1.00 85.69 175 TRP A C 1
ATOM 1484 O O . TRP A 1 175 ? -2.659 -12.169 2.328 1.00 85.69 175 TRP A O 1
ATOM 1494 N N . TYR A 1 176 ? -1.466 -11.824 0.458 1.00 81.62 176 TYR A N 1
ATOM 1495 C CA . TYR A 1 176 ? -0.773 -10.648 0.971 1.00 81.62 176 TYR A CA 1
ATOM 1496 C C . TYR A 1 176 ? -1.773 -9.579 1.404 1.00 81.62 176 TYR A C 1
ATOM 1498 O O . TYR A 1 176 ? -1.703 -9.047 2.511 1.00 81.62 176 TYR A O 1
ATOM 1506 N N . SER A 1 177 ? -2.764 -9.312 0.555 1.00 82.00 177 SER A N 1
ATOM 1507 C CA . SER A 1 177 ? -3.767 -8.286 0.800 1.00 82.00 177 SER A CA 1
ATOM 1508 C C . SER A 1 177 ? -4.625 -8.598 2.027 1.00 82.00 177 SER A C 1
ATOM 1510 O O . SER A 1 177 ? -4.878 -7.689 2.821 1.00 82.00 177 SER A O 1
ATOM 1512 N N . PHE A 1 178 ? -5.067 -9.848 2.208 1.00 86.56 178 PHE A N 1
ATOM 1513 C CA . PHE A 1 178 ? -5.913 -10.233 3.340 1.00 86.56 178 PHE A CA 1
ATOM 1514 C C . PHE A 1 178 ? -5.145 -10.360 4.656 1.00 86.56 178 PHE A C 1
ATOM 1516 O O . PHE A 1 178 ? -5.604 -9.815 5.666 1.00 86.56 178 PHE A O 1
ATOM 1523 N N . ILE A 1 179 ? -3.965 -10.986 4.642 1.00 88.56 179 ILE A N 1
ATOM 1524 C CA . ILE A 1 179 ? -3.121 -11.178 5.830 1.00 88.56 179 ILE A CA 1
ATOM 1525 C C . ILE A 1 179 ? -2.697 -9.833 6.411 1.00 88.56 179 ILE A C 1
ATOM 1527 O O . ILE A 1 179 ? -2.856 -9.613 7.612 1.00 88.56 179 ILE A O 1
ATOM 1531 N N . ILE A 1 180 ? -2.244 -8.896 5.568 1.00 85.88 180 ILE A N 1
ATOM 1532 C CA . ILE A 1 180 ? -1.853 -7.553 6.018 1.00 85.88 180 ILE A CA 1
ATOM 1533 C C . ILE A 1 180 ? -3.050 -6.828 6.649 1.00 85.88 180 ILE A C 1
ATOM 1535 O O . ILE A 1 180 ? -2.925 -6.257 7.734 1.00 85.88 180 ILE A O 1
ATOM 1539 N N . THR A 1 181 ? -4.237 -6.873 6.027 1.00 85.88 181 THR A N 1
ATOM 1540 C CA . THR A 1 181 ? -5.425 -6.240 6.627 1.00 85.88 181 THR A CA 1
ATOM 1541 C C . THR A 1 181 ? -5.831 -6.878 7.949 1.00 85.88 181 THR A C 1
ATOM 1543 O O . THR A 1 181 ? -6.159 -6.160 8.892 1.00 85.88 181 THR A O 1
ATOM 1546 N N . TRP A 1 182 ? -5.784 -8.206 8.052 1.00 89.56 182 TRP A N 1
ATOM 1547 C CA . TRP A 1 182 ? -6.102 -8.919 9.286 1.00 89.56 182 TRP A CA 1
ATOM 1548 C C . TRP A 1 182 ? -5.110 -8.580 10.408 1.00 89.56 182 TRP A C 1
ATOM 1550 O O . TRP A 1 182 ? -5.522 -8.294 11.535 1.00 89.56 182 TRP A O 1
ATOM 1560 N N . LEU A 1 183 ? -3.815 -8.516 10.084 1.00 89.75 183 LEU A N 1
ATOM 1561 C CA . LEU A 1 183 ? -2.765 -8.069 10.995 1.00 89.75 183 LEU A CA 1
ATOM 1562 C C . LEU A 1 183 ? -3.033 -6.665 11.516 1.00 89.75 183 LEU A C 1
ATOM 1564 O O . LEU A 1 183 ? -3.068 -6.452 12.726 1.00 89.75 183 LEU A O 1
ATOM 1568 N N . PHE A 1 184 ? -3.273 -5.705 10.624 1.00 86.56 184 PHE A N 1
ATOM 1569 C CA . PHE A 1 184 ? -3.506 -4.320 11.025 1.00 86.56 184 PHE A CA 1
ATOM 1570 C C . PHE A 1 184 ? -4.727 -4.178 11.936 1.00 86.56 184 PHE A C 1
ATOM 1572 O O . PHE A 1 184 ? -4.663 -3.449 12.927 1.00 86.56 184 PHE A O 1
ATOM 1579 N N . LEU A 1 185 ? -5.805 -4.928 11.685 1.00 87.69 185 LEU A N 1
ATOM 1580 C CA . LEU A 1 185 ? -6.976 -4.940 12.565 1.00 87.69 185 LEU A CA 1
ATOM 1581 C C . LEU A 1 185 ? -6.660 -5.462 13.978 1.00 87.69 185 LEU A C 1
ATOM 1583 O O . LEU A 1 185 ? -7.223 -4.955 14.948 1.00 87.69 185 LEU A O 1
ATOM 1587 N N . ASN A 1 186 ? -5.767 -6.445 14.110 1.00 89.06 186 ASN A N 1
ATOM 1588 C CA . ASN A 1 186 ? -5.409 -7.048 15.398 1.00 89.06 186 ASN A CA 1
ATOM 1589 C C . ASN A 1 186 ? -4.322 -6.284 16.164 1.00 89.06 186 ASN A C 1
ATOM 1591 O O . ASN A 1 186 ? -4.330 -6.276 17.395 1.00 89.06 186 ASN A O 1
ATOM 1595 N N . LEU A 1 187 ? -3.376 -5.664 15.459 1.00 88.38 187 LEU A N 1
ATOM 1596 C CA . LEU A 1 187 ? -2.252 -4.962 16.078 1.00 88.38 187 LEU A CA 1
ATOM 1597 C C . LEU A 1 187 ? -2.619 -3.529 16.480 1.00 88.38 187 LEU A C 1
ATOM 1599 O O . LEU A 1 187 ? -2.020 -2.989 17.410 1.00 88.38 187 LEU A O 1
ATOM 1603 N N . ASN A 1 188 ? -3.615 -2.901 15.845 1.00 84.62 188 ASN A N 1
ATOM 1604 C CA . ASN A 1 188 ? -3.934 -1.497 16.123 1.00 84.62 188 ASN A CA 1
ATOM 1605 C C . ASN A 1 188 ? -4.411 -1.251 17.564 1.00 84.62 188 ASN A C 1
ATOM 1607 O O . ASN A 1 188 ? -4.122 -0.199 18.126 1.00 84.62 188 ASN A O 1
ATOM 1611 N N . SER A 1 189 ? -5.085 -2.216 18.197 1.00 84.12 189 SER A N 1
ATOM 1612 C CA . SER A 1 189 ? -5.442 -2.120 19.619 1.00 84.12 189 SER A CA 1
ATOM 1613 C C . SER A 1 189 ? -4.238 -2.321 20.544 1.00 84.12 189 SER A C 1
ATOM 1615 O O . SER A 1 189 ? -4.116 -1.59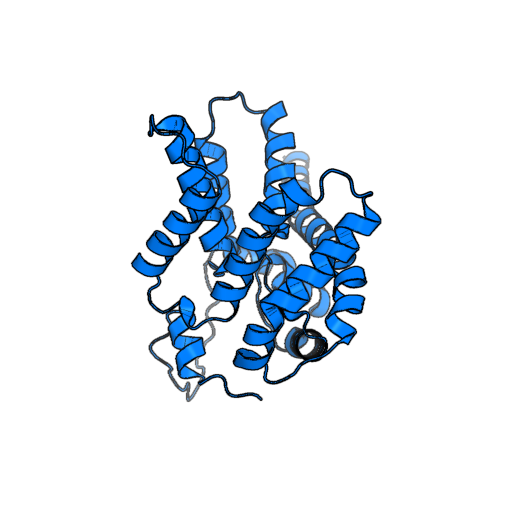9 21.530 1.00 84.12 189 SER A O 1
ATOM 1617 N N . LYS A 1 190 ? -3.338 -3.253 20.207 1.00 84.69 190 LYS A N 1
ATOM 1618 C CA . LYS A 1 190 ? -2.148 -3.607 21.003 1.00 84.69 190 LYS A CA 1
ATOM 1619 C C . LYS A 1 190 ? -1.040 -2.554 20.943 1.00 84.69 190 LYS A C 1
ATOM 1621 O O . LYS A 1 190 ? -0.216 -2.474 21.841 1.00 84.69 190 LYS A O 1
ATOM 1626 N N . THR A 1 191 ? -1.025 -1.741 19.889 1.00 86.94 191 THR A N 1
ATOM 1627 C CA . THR A 1 191 ? 0.052 -0.780 19.600 1.00 86.94 191 THR A CA 1
ATOM 1628 C C . THR A 1 191 ? -0.292 0.663 19.974 1.00 86.94 191 THR A C 1
ATOM 1630 O O . THR A 1 191 ? 0.398 1.586 19.547 1.00 86.94 191 THR A O 1
ATOM 1633 N N . LYS A 1 192 ? -1.357 0.889 20.759 1.00 85.69 192 LYS A N 1
ATOM 1634 C CA . LYS A 1 192 ? -1.809 2.240 21.142 1.00 85.69 192 LYS A CA 1
ATOM 1635 C C . LYS A 1 192 ? -0.794 3.014 21.988 1.00 85.69 192 LYS A C 1
ATOM 1637 O O . LYS A 1 192 ? -0.754 4.232 21.887 1.00 85.69 192 LYS A O 1
ATOM 1642 N N . HIS A 1 193 ? 0.001 2.314 22.795 1.00 89.31 193 HIS A N 1
ATOM 1643 C CA . HIS A 1 193 ? 0.982 2.912 23.707 1.00 89.31 193 HIS A CA 1
ATOM 1644 C C . HIS A 1 193 ? 2.358 3.146 23.067 1.00 89.31 193 HIS A C 1
ATOM 1646 O O . HIS A 1 193 ? 3.216 3.765 23.687 1.00 89.31 193 HIS A O 1
ATOM 1652 N N . TYR A 1 194 ? 2.588 2.654 21.846 1.00 89.88 194 TYR A N 1
ATOM 1653 C CA . TYR A 1 194 ? 3.868 2.825 21.163 1.00 89.88 194 TYR A CA 1
ATOM 1654 C C . TYR A 1 194 ? 3.967 4.188 20.479 1.00 89.88 194 TYR A C 1
ATOM 1656 O O . TYR A 1 194 ? 3.010 4.659 19.858 1.00 89.88 194 TYR A O 1
ATOM 1664 N N . TYR A 1 195 ? 5.165 4.773 20.507 1.00 90.88 195 TYR A N 1
ATOM 1665 C CA . TYR A 1 195 ? 5.493 5.935 19.681 1.00 90.88 195 TYR A CA 1
ATOM 1666 C C . TYR A 1 195 ? 5.459 5.579 18.189 1.00 90.88 195 TYR A C 1
ATOM 1668 O O . TYR A 1 195 ? 5.563 4.411 17.809 1.00 90.88 195 TYR A O 1
ATOM 1676 N N . PHE A 1 196 ? 5.364 6.593 17.324 1.00 84.31 196 PHE A N 1
ATOM 1677 C CA . PHE A 1 196 ? 5.264 6.414 15.871 1.00 84.31 196 PHE A CA 1
ATOM 1678 C C . PHE A 1 196 ? 6.331 5.460 15.296 1.00 84.31 196 PHE A C 1
ATOM 1680 O O . PHE A 1 196 ? 5.984 4.511 14.597 1.00 84.31 196 PHE A O 1
ATOM 1687 N N . TRP A 1 197 ? 7.606 5.650 15.648 1.00 83.00 197 TRP A N 1
ATOM 1688 C CA . TRP A 1 197 ? 8.713 4.820 15.152 1.00 83.00 197 TRP A CA 1
ATOM 1689 C C . TRP A 1 197 ? 8.665 3.373 15.653 1.00 83.00 197 TRP A C 1
ATOM 1691 O O . TRP A 1 197 ? 8.876 2.443 14.878 1.00 83.00 197 TRP A O 1
ATOM 1701 N N . GLN A 1 198 ? 8.321 3.171 16.928 1.00 88.69 198 GLN A N 1
ATOM 1702 C CA . GLN A 1 198 ? 8.147 1.836 17.513 1.00 88.69 198 GLN A CA 1
ATOM 1703 C C . GLN A 1 198 ? 6.993 1.095 16.838 1.00 88.69 198 GLN A C 1
ATOM 1705 O O . GLN A 1 198 ? 7.116 -0.074 16.479 1.00 88.69 198 GLN A O 1
ATOM 1710 N N . LYS A 1 199 ? 5.885 1.805 16.607 1.00 86.12 199 LYS A N 1
ATOM 1711 C CA . LYS A 1 199 ? 4.722 1.299 15.887 1.00 86.12 199 LYS A CA 1
ATOM 1712 C C . LYS A 1 199 ? 5.122 0.878 14.468 1.00 86.12 199 LYS A C 1
ATOM 1714 O O . LYS A 1 199 ? 4.817 -0.241 14.066 1.00 86.12 199 LYS A O 1
ATOM 1719 N N . LEU A 1 200 ? 5.848 1.728 13.741 1.00 83.50 200 LEU A N 1
ATOM 1720 C CA . LEU A 1 200 ? 6.305 1.471 12.372 1.00 83.50 200 LEU A CA 1
ATOM 1721 C C . LEU A 1 200 ? 7.224 0.242 12.279 1.00 83.50 200 LEU A C 1
ATOM 1723 O O . LEU A 1 200 ? 6.997 -0.622 11.429 1.00 83.50 200 LEU A O 1
ATOM 1727 N N . LEU A 1 201 ? 8.209 0.126 13.173 1.00 86.69 201 LEU A N 1
ATOM 1728 C CA . LEU A 1 201 ? 9.093 -1.043 13.264 1.00 86.69 201 LEU A CA 1
ATOM 1729 C C . LEU A 1 201 ? 8.308 -2.322 13.571 1.00 86.69 201 LEU A C 1
ATOM 1731 O O . LEU A 1 201 ? 8.464 -3.332 12.888 1.00 86.69 201 LEU A O 1
ATOM 1735 N N . TYR A 1 202 ? 7.415 -2.264 14.559 1.00 89.50 202 TYR A N 1
ATOM 1736 C CA . TYR A 1 202 ? 6.613 -3.408 14.975 1.00 89.50 202 TYR A CA 1
ATOM 1737 C C . TYR A 1 202 ? 5.690 -3.916 13.858 1.00 89.50 202 TYR A C 1
ATOM 1739 O O . TYR A 1 202 ? 5.618 -5.122 13.624 1.00 89.50 202 TYR A O 1
ATOM 1747 N N . TYR A 1 203 ? 5.027 -3.018 13.118 1.00 86.62 203 TYR A N 1
ATOM 1748 C CA . TYR A 1 203 ? 4.223 -3.413 11.957 1.00 86.62 203 TYR A CA 1
ATOM 1749 C C . TYR A 1 203 ? 5.062 -4.068 10.863 1.00 86.62 203 TYR A C 1
ATOM 1751 O O . TYR A 1 203 ? 4.645 -5.096 10.338 1.00 86.62 203 TYR A O 1
ATOM 1759 N N . ASN A 1 204 ? 6.230 -3.508 10.535 1.00 86.62 204 ASN A N 1
ATOM 1760 C CA . ASN A 1 204 ? 7.115 -4.077 9.516 1.00 86.62 204 ASN A CA 1
ATOM 1761 C C . ASN A 1 204 ? 7.561 -5.498 9.879 1.00 86.62 204 ASN A C 1
ATOM 1763 O O . ASN A 1 204 ? 7.459 -6.402 9.051 1.00 86.62 204 ASN A O 1
ATOM 1767 N N . LEU A 1 205 ? 7.983 -5.709 11.129 1.00 88.75 205 LEU A N 1
ATOM 1768 C CA . LEU A 1 205 ? 8.382 -7.028 11.623 1.00 88.75 205 LEU A CA 1
ATOM 1769 C C . LEU A 1 205 ? 7.221 -8.023 11.584 1.00 88.75 205 LEU A C 1
ATOM 1771 O O . LEU A 1 205 ? 7.379 -9.135 11.089 1.00 88.75 205 LEU A O 1
ATOM 1775 N N . MET A 1 206 ? 6.037 -7.622 12.052 1.00 89.94 206 MET A N 1
ATOM 1776 C CA . MET A 1 206 ? 4.865 -8.499 12.051 1.00 89.94 206 MET A CA 1
ATOM 1777 C C . MET A 1 206 ? 4.417 -8.861 10.634 1.00 89.94 206 MET A C 1
ATOM 1779 O O . MET A 1 206 ? 4.107 -10.019 10.370 1.00 89.94 206 MET A O 1
ATOM 1783 N N . VAL A 1 207 ? 4.418 -7.904 9.702 1.00 86.81 207 VAL A N 1
ATOM 1784 C CA . VAL A 1 207 ? 4.114 -8.179 8.291 1.00 86.81 207 VAL A CA 1
ATOM 1785 C C . VAL A 1 207 ? 5.126 -9.162 7.707 1.00 86.81 207 VAL A C 1
ATOM 1787 O O . VAL A 1 207 ? 4.715 -10.129 7.072 1.00 86.81 207 VAL A O 1
ATOM 1790 N N . PHE A 1 208 ? 6.422 -8.974 7.970 1.00 85.75 208 PHE A N 1
ATOM 1791 C CA . PHE A 1 208 ? 7.460 -9.893 7.507 1.00 85.75 208 PHE A CA 1
ATOM 1792 C C . PHE A 1 208 ? 7.250 -11.317 8.041 1.00 85.75 208 PHE A C 1
ATOM 1794 O O . PHE A 1 208 ? 7.193 -12.254 7.251 1.00 85.75 208 PHE A O 1
ATOM 1801 N N . ILE A 1 209 ? 7.058 -11.477 9.355 1.00 89.81 209 ILE A N 1
ATOM 1802 C CA . ILE A 1 209 ? 6.899 -12.790 10.005 1.00 89.81 209 ILE A CA 1
ATOM 1803 C C . ILE A 1 209 ? 5.689 -13.548 9.445 1.00 89.81 209 ILE A C 1
ATOM 1805 O O . ILE A 1 209 ? 5.800 -14.714 9.076 1.00 89.81 209 ILE A O 1
ATOM 1809 N N . PHE A 1 210 ? 4.531 -12.895 9.352 1.00 88.06 210 PHE A N 1
ATOM 1810 C CA . PHE A 1 210 ? 3.298 -13.548 8.898 1.00 88.06 210 PHE A CA 1
ATOM 1811 C C . PHE A 1 210 ? 3.273 -13.823 7.394 1.00 88.06 210 PHE A C 1
ATOM 1813 O O . PHE A 1 210 ? 2.598 -14.753 6.953 1.00 88.06 210 PHE A O 1
ATOM 1820 N N . LEU A 1 211 ? 3.980 -13.020 6.597 1.00 85.88 211 LEU A N 1
ATOM 1821 C CA . LEU A 1 211 ? 4.107 -13.266 5.165 1.00 85.88 211 LEU A CA 1
ATOM 1822 C C . LEU A 1 211 ? 5.247 -14.229 4.834 1.00 85.88 211 LEU A C 1
ATOM 1824 O O . LEU A 1 211 ? 5.292 -14.681 3.699 1.00 85.88 211 LEU A O 1
ATOM 1828 N N . LEU A 1 212 ? 6.139 -14.570 5.771 1.00 87.19 212 LEU A N 1
ATOM 1829 C CA . LEU A 1 212 ? 7.336 -15.386 5.513 1.00 87.19 212 LEU A CA 1
ATOM 1830 C C . LEU A 1 212 ? 6.993 -16.710 4.821 1.00 87.19 212 LEU A C 1
ATOM 1832 O O . LEU A 1 212 ? 7.592 -17.044 3.800 1.00 87.19 212 LEU A O 1
ATOM 1836 N N . GLY A 1 213 ? 5.979 -17.425 5.319 1.00 86.81 213 GLY A N 1
ATOM 1837 C CA . GLY A 1 213 ? 5.528 -18.681 4.711 1.00 86.81 213 GLY A CA 1
ATOM 1838 C C . GLY A 1 213 ? 5.004 -18.500 3.283 1.00 86.81 213 GLY A C 1
ATOM 1839 O O . GLY A 1 213 ? 5.314 -19.291 2.398 1.00 86.81 213 GLY A O 1
ATOM 1840 N N . TRP A 1 214 ? 4.273 -17.413 3.030 1.00 83.38 214 TRP A N 1
ATOM 1841 C CA . TRP A 1 214 ? 3.751 -17.100 1.698 1.00 83.38 214 TRP A CA 1
ATOM 1842 C C . TRP A 1 214 ? 4.834 -16.588 0.746 1.00 83.38 214 TRP A C 1
ATOM 1844 O O . TRP A 1 214 ? 4.801 -16.913 -0.437 1.00 83.38 214 TRP A O 1
ATOM 1854 N N . MET A 1 215 ? 5.816 -15.843 1.255 1.00 79.25 215 MET A N 1
ATOM 1855 C CA . MET A 1 215 ? 7.005 -15.433 0.508 1.00 79.25 215 MET A CA 1
ATOM 1856 C C . MET A 1 215 ? 7.788 -16.656 0.032 1.00 79.25 215 MET A C 1
ATOM 1858 O O . MET A 1 215 ? 8.136 -16.724 -1.142 1.00 79.25 215 MET A O 1
ATOM 1862 N N . LEU A 1 216 ? 8.003 -17.646 0.903 1.00 83.00 216 LEU A N 1
ATOM 1863 C CA . LEU A 1 216 ? 8.627 -18.914 0.519 1.00 83.00 216 LEU A CA 1
ATOM 1864 C C . LEU A 1 216 ? 7.808 -19.665 -0.530 1.00 83.00 216 LEU A C 1
ATOM 1866 O O . LEU A 1 216 ? 8.366 -20.109 -1.526 1.00 83.00 216 LEU A O 1
ATOM 1870 N N . TYR A 1 217 ? 6.497 -19.781 -0.313 1.00 83.25 217 TYR A N 1
ATOM 1871 C CA . TYR A 1 217 ? 5.613 -20.529 -1.202 1.00 83.25 217 TYR A CA 1
ATOM 1872 C C . TYR A 1 217 ? 5.553 -19.939 -2.617 1.00 83.25 217 TYR A C 1
ATOM 1874 O O . TYR A 1 217 ? 5.599 -20.681 -3.592 1.00 83.25 217 TYR A O 1
ATOM 1882 N N . PHE A 1 218 ? 5.442 -18.611 -2.734 1.00 76.06 218 PHE A N 1
ATOM 1883 C CA . PHE A 1 218 ? 5.254 -17.957 -4.028 1.00 76.06 218 PHE A CA 1
ATOM 1884 C C . PHE A 1 218 ? 6.565 -17.499 -4.685 1.00 76.06 218 PHE A C 1
ATOM 1886 O O . PHE A 1 218 ? 6.700 -17.590 -5.903 1.00 76.06 218 PHE A O 1
ATOM 1893 N N . ASN A 1 219 ? 7.528 -16.987 -3.915 1.00 71.69 219 ASN A N 1
ATOM 1894 C CA . ASN A 1 219 ? 8.733 -16.371 -4.478 1.00 71.69 219 ASN A CA 1
ATOM 1895 C C . ASN A 1 219 ? 9.975 -17.267 -4.379 1.00 71.69 219 ASN A C 1
ATOM 1897 O O . ASN A 1 219 ? 10.989 -16.923 -4.981 1.00 71.69 219 ASN A O 1
ATOM 1901 N N . TYR A 1 220 ? 9.932 -18.369 -3.614 1.00 71.50 220 TYR A N 1
ATOM 1902 C CA . TYR A 1 220 ? 11.059 -19.289 -3.359 1.00 71.50 220 TYR A CA 1
ATOM 1903 C C . TYR A 1 220 ? 12.353 -18.625 -2.854 1.00 71.50 220 TYR A C 1
ATOM 1905 O O . TYR A 1 220 ? 13.404 -19.256 -2.776 1.00 71.50 220 TYR A O 1
ATOM 1913 N N . GLN A 1 221 ? 12.286 -17.347 -2.492 1.00 70.56 221 GLN A N 1
ATOM 1914 C CA . GLN A 1 221 ? 13.407 -16.539 -2.050 1.00 70.56 221 GLN A CA 1
ATOM 1915 C C . GLN A 1 221 ? 12.985 -15.792 -0.794 1.00 70.56 221 GLN A C 1
ATOM 1917 O O . GLN A 1 221 ? 11.970 -15.092 -0.771 1.00 70.56 221 GLN A O 1
ATOM 1922 N N . LEU A 1 222 ? 13.790 -15.941 0.255 1.00 76.31 222 LEU A N 1
ATOM 1923 C CA . LEU A 1 222 ? 13.709 -15.110 1.445 1.00 76.31 222 LEU A CA 1
ATOM 1924 C C . LEU A 1 222 ? 14.863 -14.132 1.425 1.00 76.31 222 LEU A C 1
ATOM 1926 O O . LEU A 1 222 ? 16.025 -14.524 1.495 1.00 76.31 222 LEU A O 1
ATOM 1930 N N . ASN A 1 223 ? 14.527 -12.852 1.368 1.00 78.62 223 ASN A N 1
ATOM 1931 C CA . ASN A 1 223 ? 15.510 -11.803 1.502 1.00 78.62 223 ASN A CA 1
ATOM 1932 C C . ASN A 1 223 ? 15.261 -11.065 2.814 1.00 78.62 223 ASN A C 1
ATOM 1934 O O . ASN A 1 223 ? 14.316 -10.301 2.918 1.00 78.62 223 ASN A O 1
ATOM 1938 N N . PHE A 1 224 ? 16.105 -11.262 3.825 1.00 80.19 224 PHE A N 1
ATOM 1939 C CA . PHE A 1 224 ? 15.947 -10.565 5.109 1.00 80.19 224 PHE A CA 1
ATOM 1940 C C . PHE A 1 224 ? 16.107 -9.044 4.993 1.00 80.19 224 PHE A C 1
ATOM 1942 O O . PHE A 1 224 ? 15.597 -8.301 5.836 1.00 80.19 224 PHE A O 1
ATOM 1949 N N . SER A 1 225 ? 16.744 -8.561 3.917 1.00 80.56 225 SER A N 1
ATOM 1950 C CA . SER A 1 225 ? 16.806 -7.126 3.632 1.00 80.56 225 SER A CA 1
ATOM 1951 C C . SER A 1 225 ? 15.425 -6.514 3.366 1.00 80.56 225 SER A C 1
ATOM 1953 O O . SER A 1 225 ? 15.284 -5.297 3.480 1.00 80.56 225 SER A O 1
ATOM 1955 N N . THR A 1 226 ? 14.379 -7.324 3.138 1.00 80.12 226 THR A N 1
ATOM 1956 C CA . THR A 1 226 ? 12.985 -6.864 3.043 1.00 80.12 226 THR A CA 1
ATOM 1957 C C . THR A 1 226 ? 12.580 -5.986 4.210 1.00 80.12 226 THR A C 1
ATOM 1959 O O . THR A 1 226 ? 11.837 -5.040 4.006 1.00 80.12 226 THR A O 1
ATOM 1962 N N . ILE A 1 227 ? 13.025 -6.282 5.437 1.00 83.81 227 ILE A N 1
ATOM 1963 C CA . ILE A 1 227 ? 12.616 -5.513 6.621 1.00 83.81 227 ILE A CA 1
ATOM 1964 C C . ILE A 1 227 ? 13.132 -4.075 6.500 1.00 83.81 227 ILE A C 1
ATOM 1966 O O . ILE A 1 227 ? 12.379 -3.121 6.697 1.00 83.81 227 ILE A O 1
ATOM 1970 N N . LEU A 1 228 ? 14.404 -3.929 6.125 1.00 86.06 228 LEU A N 1
ATOM 1971 C CA . LEU A 1 228 ? 15.069 -2.640 5.966 1.00 86.06 228 LEU A CA 1
ATOM 1972 C C . LEU A 1 228 ? 14.511 -1.877 4.760 1.00 86.06 228 LEU A C 1
ATOM 1974 O O . LEU A 1 228 ? 14.126 -0.715 4.883 1.00 86.06 228 LEU A O 1
ATOM 1978 N N . PHE A 1 229 ? 14.402 -2.541 3.609 1.00 84.75 229 PHE A N 1
ATOM 1979 C CA . PHE A 1 229 ? 13.885 -1.915 2.397 1.00 84.75 229 PHE A CA 1
ATOM 1980 C C . PHE A 1 229 ? 12.401 -1.577 2.495 1.00 84.75 229 PHE A C 1
ATOM 1982 O O . PHE A 1 229 ? 12.000 -0.545 1.975 1.00 84.75 229 PHE A O 1
ATOM 1989 N N . ASN A 1 230 ? 11.586 -2.369 3.193 1.00 83.69 230 ASN A N 1
ATOM 1990 C CA . ASN A 1 230 ? 10.185 -2.025 3.430 1.00 83.69 230 ASN A CA 1
ATOM 1991 C C . ASN A 1 230 ? 10.072 -0.771 4.305 1.00 83.69 230 ASN A C 1
ATOM 1993 O O . ASN A 1 230 ? 9.334 0.151 3.970 1.00 83.69 230 ASN A O 1
ATOM 1997 N N . LEU A 1 231 ? 10.878 -0.674 5.365 1.00 84.31 231 LEU A N 1
ATOM 1998 C CA . LEU A 1 231 ? 10.891 0.500 6.236 1.00 84.31 231 LEU A CA 1
ATOM 1999 C C . LEU A 1 231 ? 11.278 1.787 5.489 1.00 84.31 231 LEU A C 1
ATOM 2001 O O . LEU A 1 231 ? 10.664 2.829 5.717 1.00 84.31 231 LEU A O 1
ATOM 2005 N N . LEU A 1 232 ? 12.260 1.709 4.587 1.00 85.75 232 LEU A N 1
ATOM 2006 C CA . LEU A 1 232 ? 12.732 2.854 3.802 1.00 85.75 232 LEU A CA 1
ATOM 2007 C C . LEU A 1 232 ? 11.825 3.179 2.611 1.00 85.75 232 LEU A C 1
ATOM 2009 O O . LEU A 1 232 ? 11.476 4.337 2.395 1.00 85.75 232 LEU A O 1
ATOM 2013 N N . LEU A 1 233 ? 11.443 2.175 1.822 1.00 83.38 233 LEU A N 1
ATOM 2014 C CA . LEU A 1 233 ? 10.767 2.386 0.544 1.00 83.38 233 LEU A CA 1
ATOM 2015 C C . LEU A 1 233 ? 9.264 2.572 0.690 1.00 83.38 233 LEU A C 1
ATOM 2017 O O . LEU A 1 233 ? 8.687 3.294 -0.113 1.00 83.38 233 LEU A O 1
ATOM 2021 N N . LEU A 1 234 ? 8.610 2.002 1.705 1.00 80.12 234 LEU A N 1
ATOM 2022 C CA . LEU A 1 234 ? 7.171 2.188 1.907 1.00 80.12 234 LEU A CA 1
ATOM 2023 C C . LEU A 1 234 ? 6.750 3.673 1.973 1.00 80.12 234 LEU A C 1
ATOM 2025 O O . LEU A 1 234 ? 5.830 4.046 1.236 1.00 80.12 234 LEU A O 1
ATOM 2029 N N . PRO A 1 235 ? 7.395 4.558 2.768 1.00 79.06 235 PRO A N 1
ATOM 2030 C CA . PRO A 1 235 ? 7.052 5.979 2.757 1.00 79.06 235 PRO A CA 1
ATOM 2031 C C . PRO A 1 235 ? 7.381 6.643 1.414 1.00 79.06 235 PRO A C 1
ATOM 2033 O O . PRO A 1 235 ? 6.552 7.390 0.893 1.00 79.06 235 PRO A O 1
ATOM 2036 N N . ILE A 1 236 ? 8.532 6.329 0.813 1.00 83.25 236 ILE A N 1
ATOM 2037 C CA . ILE A 1 236 ? 8.969 6.916 -0.464 1.00 83.25 236 ILE A CA 1
ATOM 2038 C C . ILE A 1 236 ? 7.978 6.571 -1.583 1.00 83.25 236 ILE A C 1
ATOM 2040 O O . ILE A 1 236 ? 7.506 7.454 -2.293 1.00 83.25 236 ILE A O 1
ATOM 2044 N N . LEU A 1 237 ? 7.584 5.304 -1.696 1.00 80.31 237 LEU A N 1
ATOM 2045 C CA . LEU A 1 237 ? 6.627 4.827 -2.693 1.00 80.31 237 LEU A CA 1
ATOM 2046 C C . LEU A 1 237 ? 5.235 5.416 -2.468 1.00 80.31 237 LEU A C 1
ATOM 2048 O O . LEU A 1 237 ? 4.530 5.716 -3.429 1.00 80.31 237 LEU A O 1
ATOM 2052 N N . SER A 1 238 ? 4.836 5.638 -1.211 1.00 77.75 238 SER A N 1
ATOM 2053 C CA . SER A 1 238 ? 3.579 6.331 -0.910 1.00 77.75 238 SER A CA 1
ATOM 2054 C C . SER A 1 238 ? 3.576 7.785 -1.383 1.00 77.75 238 SER A C 1
ATOM 2056 O O . SER A 1 238 ? 2.564 8.237 -1.917 1.00 77.75 238 SER A O 1
ATOM 2058 N N . LEU A 1 239 ? 4.710 8.483 -1.273 1.00 79.75 239 LEU A N 1
ATOM 2059 C CA . LEU A 1 239 ? 4.878 9.837 -1.797 1.00 79.75 239 LEU A CA 1
ATOM 2060 C C . LEU A 1 239 ? 4.912 9.847 -3.325 1.00 79.75 239 LEU A C 1
ATOM 2062 O O . LEU A 1 239 ? 4.191 10.637 -3.927 1.00 79.75 239 LEU A O 1
ATOM 2066 N N . ILE A 1 240 ? 5.675 8.946 -3.953 1.00 81.50 240 ILE A N 1
ATOM 2067 C CA . ILE A 1 240 ? 5.727 8.807 -5.419 1.00 81.50 240 ILE A CA 1
ATOM 2068 C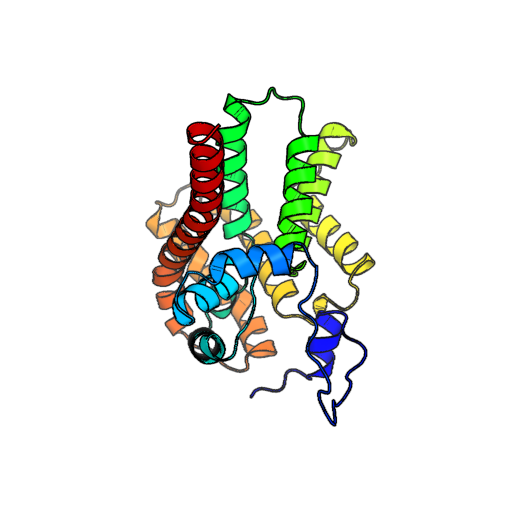 C . ILE A 1 240 ? 4.320 8.593 -5.979 1.00 81.50 240 ILE A C 1
ATOM 2070 O O . ILE A 1 240 ? 3.930 9.263 -6.929 1.00 81.50 240 ILE A O 1
ATOM 2074 N N . TYR A 1 241 ? 3.538 7.712 -5.355 1.00 77.81 241 TYR A N 1
ATOM 2075 C CA . TYR A 1 241 ? 2.155 7.463 -5.746 1.00 77.81 241 TYR A CA 1
ATOM 2076 C C . TYR A 1 241 ? 1.249 8.697 -5.576 1.00 77.81 241 TYR A C 1
ATOM 2078 O O . TYR A 1 241 ? 0.384 8.967 -6.406 1.00 77.81 241 TYR A O 1
ATOM 2086 N N . LEU A 1 242 ? 1.422 9.474 -4.504 1.00 76.31 242 LEU A N 1
ATOM 2087 C CA . LEU A 1 242 ? 0.665 10.716 -4.322 1.00 76.31 242 LEU A CA 1
ATOM 2088 C C . LEU A 1 242 ? 1.032 11.763 -5.376 1.00 76.31 242 LEU A C 1
ATOM 2090 O O . LEU A 1 242 ? 0.140 12.385 -5.950 1.00 76.31 242 LEU A O 1
ATOM 2094 N N . PHE A 1 243 ? 2.321 11.937 -5.665 1.00 78.06 243 PHE A N 1
ATOM 2095 C CA . PHE A 1 243 ? 2.777 12.858 -6.702 1.00 78.06 243 PHE A CA 1
ATOM 2096 C C . PHE A 1 243 ? 2.318 12.428 -8.091 1.00 78.06 243 PHE A C 1
ATOM 2098 O O . PHE A 1 243 ? 1.863 13.272 -8.860 1.00 78.06 243 PHE A O 1
ATOM 2105 N N . SER A 1 244 ? 2.361 11.131 -8.402 1.00 75.50 244 SER A N 1
ATOM 2106 C CA . SER A 1 244 ? 1.878 10.629 -9.686 1.00 75.50 244 SER A CA 1
ATOM 2107 C C . SER A 1 244 ? 0.388 10.912 -9.869 1.00 75.50 244 SER A C 1
ATOM 2109 O O . SER A 1 244 ? -0.000 11.398 -10.928 1.00 75.50 244 SER A O 1
ATOM 2111 N N . LEU A 1 245 ? -0.440 10.737 -8.831 1.00 73.62 245 LEU A N 1
ATOM 2112 C CA . LEU A 1 245 ? -1.851 11.141 -8.875 1.00 73.62 245 LEU A CA 1
ATOM 2113 C C . LEU A 1 245 ? -2.016 12.639 -9.116 1.00 73.62 245 LEU A C 1
ATOM 2115 O O . LEU A 1 245 ? -2.837 13.039 -9.936 1.00 73.62 245 LEU A O 1
ATOM 2119 N N . ILE A 1 246 ? -1.251 13.468 -8.407 1.00 73.00 246 ILE A N 1
ATOM 2120 C CA . ILE A 1 246 ? -1.308 14.924 -8.557 1.00 73.00 246 ILE A CA 1
ATOM 2121 C C . ILE A 1 246 ? -0.988 15.320 -10.004 1.00 73.00 246 ILE A C 1
ATOM 2123 O O . ILE A 1 246 ? -1.735 16.098 -10.588 1.00 73.00 246 ILE A O 1
ATOM 2127 N N . ILE A 1 247 ? 0.047 14.738 -10.614 1.00 71.25 247 ILE A N 1
ATOM 2128 C CA . ILE A 1 247 ? 0.405 14.979 -12.020 1.00 71.25 247 ILE A CA 1
ATOM 2129 C C . ILE A 1 247 ? -0.764 14.619 -12.949 1.00 71.25 247 ILE A C 1
ATOM 2131 O O . ILE A 1 247 ? -1.123 15.412 -13.822 1.00 71.25 247 ILE A O 1
ATOM 2135 N N . VAL A 1 248 ? -1.412 13.470 -12.718 1.00 68.06 248 VAL A N 1
ATOM 2136 C CA . VAL A 1 248 ? -2.584 13.040 -13.502 1.00 68.06 248 VAL A CA 1
ATOM 2137 C C . VAL A 1 248 ? -3.760 14.000 -13.364 1.00 68.06 248 VAL A C 1
ATOM 2139 O O . VAL A 1 248 ? -4.456 14.227 -14.347 1.00 68.06 248 VAL A O 1
ATOM 2142 N N . PHE A 1 249 ? -4.013 14.549 -12.174 1.00 66.06 249 PHE A N 1
ATOM 2143 C CA . PHE A 1 249 ? -5.159 15.433 -11.939 1.00 66.06 249 PHE A CA 1
ATOM 2144 C C . PHE A 1 249 ? -4.891 16.898 -12.308 1.00 66.06 249 PHE A C 1
ATOM 2146 O O . PHE A 1 249 ? -5.821 17.589 -12.712 1.00 66.06 249 PHE A O 1
ATOM 2153 N N . ILE A 1 250 ? -3.649 17.384 -12.222 1.00 67.69 250 ILE A N 1
ATOM 2154 C CA . ILE A 1 250 ? -3.300 18.774 -12.556 1.00 67.69 250 ILE A CA 1
ATOM 2155 C C . ILE A 1 250 ? -3.392 19.025 -14.064 1.00 67.69 250 ILE A C 1
ATOM 2157 O O . ILE A 1 250 ? -3.976 20.020 -14.488 1.00 67.69 250 ILE A O 1
ATOM 2161 N N . HIS A 1 251 ? -2.849 18.131 -14.890 1.00 62.78 251 HIS A N 1
ATOM 2162 C CA . HIS A 1 251 ? -2.796 18.339 -16.337 1.00 62.78 251 HIS A CA 1
ATOM 2163 C C . HIS A 1 251 ? -4.177 18.521 -17.018 1.00 62.78 251 HIS A C 1
ATOM 2165 O O . HIS A 1 251 ? -4.306 19.431 -17.844 1.00 62.78 251 HIS A O 1
ATOM 2171 N N . PRO A 1 252 ? -5.232 17.738 -16.703 1.00 61.53 252 PRO A N 1
ATOM 2172 C CA . PRO A 1 252 ? -6.566 17.969 -17.257 1.00 61.53 252 PRO A CA 1
ATOM 2173 C C . PRO A 1 252 ? -7.215 19.244 -16.709 1.00 61.53 252 PRO A C 1
ATOM 2175 O O . PRO A 1 252 ? -7.965 19.886 -17.436 1.00 61.53 252 PRO A O 1
ATOM 2178 N N . VAL A 1 253 ? -6.902 19.654 -15.474 1.00 62.94 253 VAL A N 1
ATOM 2179 C CA . VAL A 1 253 ? -7.378 20.931 -14.916 1.00 62.94 253 VAL A CA 1
ATOM 2180 C C . VAL A 1 253 ? -6.750 22.113 -15.658 1.00 62.94 253 VAL A C 1
ATOM 2182 O O . VAL A 1 253 ? -7.466 23.041 -16.011 1.00 62.94 253 VAL A O 1
ATOM 2185 N N . ILE A 1 254 ? -5.452 22.059 -15.979 1.00 62.97 254 ILE A N 1
ATOM 2186 C CA . ILE A 1 254 ? -4.779 23.090 -16.789 1.00 62.97 254 ILE A CA 1
ATOM 2187 C C . ILE A 1 254 ? -5.377 23.157 -18.199 1.00 62.97 254 ILE A C 1
ATOM 2189 O O . ILE A 1 254 ? -5.640 24.246 -18.699 1.00 62.97 254 ILE A O 1
ATOM 2193 N N . LEU A 1 255 ? -5.635 22.009 -18.836 1.00 60.91 255 LEU A N 1
ATOM 2194 C CA . LEU A 1 255 ? -6.301 21.974 -20.143 1.00 60.91 255 LEU A CA 1
ATOM 2195 C C . LEU A 1 255 ? -7.713 22.567 -20.078 1.00 60.91 255 LEU A C 1
ATOM 2197 O O . LEU A 1 255 ? -8.082 23.339 -20.956 1.00 60.91 255 LEU A O 1
ATOM 2201 N N . PHE A 1 256 ? -8.482 22.249 -19.033 1.00 60.84 256 PHE A N 1
ATOM 2202 C CA . PHE A 1 256 ? -9.818 22.804 -18.824 1.00 60.84 256 PHE A CA 1
ATOM 2203 C C . PHE A 1 256 ? -9.781 24.323 -18.612 1.00 60.84 256 PHE A C 1
ATOM 2205 O O . PHE A 1 256 ? -10.564 25.040 -19.225 1.00 60.84 256 PHE A O 1
ATOM 2212 N N . ILE A 1 257 ? -8.837 24.820 -17.806 1.00 64.88 257 ILE A N 1
ATOM 2213 C CA . ILE A 1 257 ? -8.617 26.256 -17.591 1.00 64.88 257 ILE A CA 1
ATOM 2214 C C . ILE A 1 257 ? -8.220 26.942 -18.900 1.00 64.88 257 ILE A C 1
ATOM 2216 O O . ILE A 1 257 ? -8.788 27.975 -19.227 1.00 64.88 257 ILE A O 1
ATOM 2220 N N . ASN A 1 258 ? -7.309 26.361 -19.683 1.00 62.19 258 ASN A N 1
ATOM 2221 C CA . ASN A 1 258 ? -6.921 26.928 -20.973 1.00 62.19 258 ASN A CA 1
ATOM 2222 C C . ASN A 1 258 ? -8.113 26.992 -21.936 1.00 62.19 258 ASN A C 1
ATOM 2224 O O . ASN A 1 258 ? -8.331 28.029 -22.545 1.00 62.19 258 ASN A O 1
ATOM 2228 N N . ILE A 1 259 ? -8.934 25.943 -22.030 1.00 66.12 259 ILE A N 1
ATOM 2229 C CA . ILE A 1 259 ? -10.157 25.972 -22.853 1.00 66.12 259 ILE A CA 1
ATOM 2230 C C . ILE A 1 259 ? -11.106 27.091 -22.398 1.00 66.12 259 ILE A C 1
ATOM 2232 O O . ILE A 1 259 ? -11.718 27.729 -23.243 1.00 66.12 259 ILE A O 1
ATOM 2236 N N . PHE A 1 260 ? -11.202 27.347 -21.091 1.00 61.19 260 PHE A N 1
ATOM 2237 C CA . PHE A 1 260 ? -12.063 28.388 -20.523 1.00 61.19 260 PHE A CA 1
ATOM 2238 C C . PHE A 1 260 ? -11.494 29.810 -20.659 1.00 61.19 260 PHE A C 1
ATOM 2240 O O . PHE A 1 260 ? -12.256 30.763 -20.672 1.00 61.19 260 PHE A O 1
ATOM 2247 N N . ILE A 1 261 ? -10.168 29.964 -20.732 1.00 64.62 261 ILE A N 1
ATOM 2248 C CA . ILE A 1 261 ? -9.493 31.253 -20.973 1.00 64.62 261 ILE A CA 1
ATOM 2249 C C . ILE A 1 261 ? -9.533 31.628 -22.462 1.00 64.62 261 ILE A C 1
ATOM 2251 O O . ILE A 1 261 ? -9.516 32.808 -22.799 1.00 64.62 261 ILE A O 1
ATOM 2255 N N . TYR A 1 262 ? -9.561 30.632 -23.351 1.00 54.31 262 TYR A N 1
ATOM 2256 C CA . TYR A 1 262 ? -9.645 30.821 -24.802 1.00 54.31 262 TYR A CA 1
ATOM 2257 C C . TYR A 1 262 ? -11.092 30.850 -25.345 1.00 54.31 262 TYR A C 1
ATOM 2259 O O . TYR A 1 262 ? -11.266 30.907 -26.563 1.00 54.31 262 TYR A O 1
ATOM 2267 N N . PHE A 1 263 ? -12.104 30.819 -24.470 1.00 45.53 263 PHE A N 1
ATOM 2268 C CA . PHE A 1 263 ? -13.524 31.037 -24.782 1.00 45.53 263 PHE A CA 1
ATOM 2269 C C . PHE A 1 263 ? -13.981 32.391 -24.237 1.00 45.53 263 PHE A C 1
ATOM 2271 O O . PHE A 1 263 ? -14.806 33.037 -24.920 1.00 45.53 263 PHE A O 1
#